Protein 7MRO (pdb70)

Secondary structure (DSSP, 8-state):
-------EEEEEEEE-SS-EEEEEE----TTS-EEEEEEEEE-TTSSS-EE--EESSSEETT-SEEEE-SPPTT-EEEEEEEEEESS-B-PPPPPPPPEEPPP----SPPEEEEE---STTEEEEEEEPPPGGGS-SSS-EEEEEEEETT----EEEEE--TT--EEEEE-TT--TT-EEEEEEEEEETTEE------EEEEPP-----S--EEEEEEE-SSS-EEEEEEPPTT--SSS---EEEEEEEETTS-GGG-EEEE--SS--EEEE-SPPTT-EEEEEEEEEETTEE-PPPPPEEEE--

Radius of gyration: 32.42 Å; Cα contacts (8 Å, |Δi|>4): 862; chains: 1; bounding box: 60×67×78 Å

Organism: Danio rerio (NCBI:txid7955)

InterPro domains:
  IPR003598 Immunoglobulin subtype 2 [SM00408] (42-108)
  IPR003598 Immunoglobulin subtype 2 [SM00408] (136-204)
  IPR003598 Immunoglobulin subtype 2 [SM00408] (241-305)
  IPR003598 Immunoglobulin subtype 2 [SM00408] (331-395)
  IPR003598 Immunoglobulin subtype 2 [SM00408] (424-488)
  IPR003598 Immunoglobulin subtype 2 [SM00408] (514-587)
  IPR003599 Immunoglobulin domain subtype [SM00409] (36-120)
  IPR003599 Immunoglobulin domain subtype [SM00409] (130-218)
  IPR003599 Immunoglobulin domain subtype [SM00409] (235-316)
  IPR003599 Immunoglobulin domain subtype [SM00409] (325-406)
  IPR003599 Immunoglobulin domain subtype [SM00409] (418-499)
  IPR003599 Immunoglobulin domain subtype [SM00409] (508-598)
  IPR003961 Fibronectin type III [PF00041] (603-694)
  IPR003961 Fibronectin type III [PF00041] (808-899)
  IPR003961 Fibronectin type III [PS50853] (603-701)
  IPR003961 Fibronectin type III [PS50853] (706-803)
  IPR003961 Fibronectin type III [PS50853] (808-904)
  IPR003961 Fibronectin type III [PS50853] (906-1001)
  IPR003961 Fibronectin type III [SM00060] (601-687)
  IPR003961 Fibronectin type III [SM00060] (704-790)

CATH classification: 2.60.40.10 (+2 more: 2.60.40.10, 2.60.40.10)

Foldseek 3Di:
DAWWAEWEDWEFPDFAQFKTKIFTHGGGRPPFQWFFKFKWKDFPQDPDTHGFAWVVRTGGSPDRMIMTGRAHAFTWMKMWMWIGGPRGIYDIYDIYDIDGHHAAWQADFFADKAWEADAPQKTKIFTQQDDPRRQRAAQKWKWKWKDFPPDDDIDIDIGRDSRDTMDMGHDNPQAAFGKMWIWMWMGGPRGTYDIDDIDIYTYHHDADADAWADWDWDADAQFKIKIFTHDDPDADPRRHFQWKKKWKDWPPDDSVPTDIDIDGDDGGMDMGGGHGGQTKMWMWMFTGDSNGTYDIDDIDMDGYD

Solvent-accessible surface area: 16302 Å² total; per-residue (Å²): 81,52,58,5,11,58,1,72,69,16,100,30,98,99,27,42,52,50,29,0,29,0,28,10,156,69,15,85,64,47,170,12,103,27,78,24,4,72,5,40,4,84,21,89,94,49,180,29,57,83,93,38,59,14,88,53,160,110,4,20,23,108,76,70,67,5,32,0,46,138,9,44,14,94,2,60,13,17,0,50,0,22,0,19,10,93,77,24,76,9,122,38,5,179,65,4,185,119,23,90,1,113,39,34,63,2,169,54,47,5,52,116,32,57,26,30,23,33,64,122,19,26,0,10,0,39,9,90,47,7,64,85,52,58,22,11,4,41,44,7,0,0,11,0,0,4,50,54,109,81,44,117,54,84,74,121,14,68,16,107,50,51,129,22,50,116,55,61,34,125,59,156,112,14,124,52,40,25,50,6,40,0,42,0,2,1,42,8,112,112,24,110,12,63,71,9,114,71,55,64,10,94,2,2,4,66,74,14,72,115,44,4,54,165,18,164,23,113,33,88,42,35,40,33,0,36,0,32,13,116,46,15,67,216,55,74,93,154,164,63,36,52,0,6,12,0,59,36,15,40,100,139,83,154,93,121,69,24,53,82,66,113,20,131,32,146,169,30,52,10,63,2,129,71,20,122,28,83,16,29,14,66,1,6,0,30,0,16,7,76,25,23,40,6,61,59,5,102,78,34,91,26,68,7,155

Nearest PDB structures (foldseek):
  7mro-assembly1_A  TM=1.003E+00  e=1.248E-58  Danio rerio
  5e55-assembly1_A  TM=7.645E-01  e=4.458E-41  Mus musculus
  7mrk-assembly1_B  TM=9.699E-01  e=1.313E-31  Gallus gallus
  7mrm-assembly1_A  TM=7.199E-01  e=6.281E-30  Gallus gallus
  7mrm-assembly1_B  TM=7.199E-01  e=1.069E-29  Gallus gallus

B-factor: mean 24.08, std 12.08, range [6.89, 80.84]

Structure (mmCIF, N/CA/C/O backbone):
data_7MRO
#
_entry.id   7MRO
#
_cell.length_a   44.700
_cell.length_b   56.880
_cell.length_c   130.940
_cell.angle_alpha   90.000
_cell.angle_beta   90.000
_cell.angle_gamma   90.000
#
_symmetry.space_group_name_H-M   'P 21 21 21'
#
loop_
_entity.id
_entity.type
_entity.pdbx_description
1 polymer Contactin-4
2 water water
#
loop_
_atom_site.group_PDB
_atom_site.id
_atom_site.type_symbol
_atom_site.label_atom_id
_atom_site.label_alt_id
_atom_site.label_comp_id
_atom_site.label_asym_id
_atom_site.label_entity_id
_atom_site.label_seq_id
_atom_site.pdbx_PDB_ins_code
_atom_site.Cartn_x
_atom_site.Cartn_y
_atom_site.Cartn_z
_atom_site.occupancy
_atom_site.B_iso_or_equiv
_atom_site.auth_seq_id
_atom_site.auth_comp_id
_atom_site.auth_asym_id
_atom_site.auth_atom_id
_atom_site.pdbx_PDB_model_num
ATOM 1 N N . GLY A 1 4 ? 71.24729 26.17033 15.02096 1.000 43.20217 598 GLY A N 1
ATOM 2 C CA . GLY A 1 4 ? 69.80349 26.34810 15.03253 1.000 49.94261 598 GLY A CA 1
ATOM 3 C C . GLY A 1 4 ? 69.36703 27.56102 15.83543 1.000 45.92618 598 GLY A C 1
ATOM 4 O O . GLY A 1 4 ? 70.18916 28.21539 16.46723 1.000 46.40256 598 GLY A O 1
ATOM 5 N N . SER A 1 5 ? 68.06493 27.85520 15.82698 1.000 49.35812 599 SER A N 1
ATOM 6 C CA . SER A 1 5 ? 67.52575 29.00440 16.55212 1.000 49.03959 599 SER A CA 1
ATOM 7 C C . SER A 1 5 ? 66.20901 28.60387 17.21749 1.000 39.47275 599 SER A C 1
ATOM 8 O O . SER A 1 5 ? 65.70209 27.50719 16.94252 1.000 38.32293 599 SER A O 1
ATOM 11 N N . PRO A 1 6 ? 65.63839 29.42635 18.10035 1.000 33.52962 600 PRO A N 1
ATOM 12 C CA . PRO A 1 6 ? 64.41098 29.02164 18.78374 1.000 30.32961 600 PRO A CA 1
ATOM 13 C C . PRO A 1 6 ? 63.29724 28.73597 17.79057 1.000 29.66775 600 PRO A C 1
ATOM 14 O O . PRO A 1 6 ? 63.29883 29.25959 16.66172 1.000 29.20315 600 PRO A O 1
ATOM 18 N N . PRO A 1 7 ? 62.32910 27.90392 18.17240 1.000 27.56706 601 PRO A N 1
ATOM 19 C CA . PRO A 1 7 ? 61.27933 27.51116 17.22471 1.000 28.09557 601 PRO A CA 1
ATOM 20 C C . PRO A 1 7 ? 60.33575 28.66506 16.92495 1.000 31.00022 601 PRO A C 1
ATOM 21 O O . PRO A 1 7 ? 60.22504 29.63071 17.68139 1.000 27.62442 601 PRO A O 1
ATOM 25 N N . GLY A 1 8 ? 59.63938 28.54771 15.79315 1.000 27.51581 602 GLY A N 1
ATOM 26 C CA . GLY A 1 8 ? 58.56462 29.45848 15.48654 1.000 26.04603 602 GLY A CA 1
ATOM 27 C C . GLY A 1 8 ? 57.32446 29.14891 16.29964 1.000 27.19748 602 GLY A C 1
ATOM 28 O O . GLY A 1 8 ? 57.26958 28.18559 17.07672 1.000 25.76388 602 GLY A O 1
ATOM 29 N N . PRO A 1 9 ? 56.30105 29.98316 16.13503 1.000 25.44190 603 PRO A N 1
ATOM 30 C CA . PRO A 1 9 ? 55.01599 29.73894 16.81987 1.000 21.84270 603 PRO A CA 1
ATOM 31 C C . PRO A 1 9 ? 54.29578 28.53671 16.23068 1.000 21.94688 603 PRO A C 1
ATOM 32 O O . PRO A 1 9 ? 54.24103 28.37652 15.00330 1.000 22.26913 603 PRO A O 1
ATOM 36 N N . PRO A 1 10 ? 53.70960 27.67515 17.05682 1.000 24.14622 604 PRO A N 1
ATOM 37 C CA . PRO A 1 10 ? 52.72982 26.71910 16.52759 1.000 19.10482 604 PRO A CA 1
ATOM 38 C C . PRO A 1 10 ? 51.48247 27.46299 16.06877 1.000 21.25960 604 PRO A C 1
ATOM 39 O O . PRO A 1 10 ? 51.26091 28.62631 16.41307 1.000 21.25654 604 PRO A O 1
ATOM 43 N N . THR A 1 11 ? 50.66880 26.79396 15.25572 1.000 19.25253 605 THR A N 1
ATOM 44 C CA . THR A 1 11 ? 49.51507 27.45273 14.65317 1.000 24.46261 605 THR A CA 1
ATOM 45 C C . THR A 1 11 ? 48.25002 26.63694 14.87292 1.000 18.40510 605 THR A C 1
ATOM 46 O O . THR A 1 11 ? 48.29662 25.44817 15.19476 1.000 20.63818 605 THR A O 1
ATOM 50 N N . SER A 1 12 ? 47.11256 27.31479 14.69958 1.000 23.26874 606 SER A N 1
ATOM 51 C CA . SER A 1 12 ? 45.79467 26.68123 14.65503 1.000 20.83917 606 SER A CA 1
ATOM 52 C C . SER A 1 12 ? 45.48532 25.92966 15.94753 1.000 18.24784 606 SER A C 1
ATOM 53 O O . SER A 1 12 ? 45.11100 24.75038 15.93500 1.000 15.90583 606 SER A O 1
ATOM 56 N N . ILE A 1 13 ? 45.63110 26.62933 17.07330 1.000 15.12282 607 ILE A N 1
ATOM 57 C CA . ILE A 1 13 ? 45.22266 26.06699 18.35650 1.000 15.94660 607 ILE A CA 1
ATOM 58 C C . ILE A 1 13 ? 43.71065 25.91025 18.32912 1.000 18.43963 607 ILE A C 1
ATOM 59 O O . ILE A 1 13 ? 42.98171 26.86572 18.03633 1.000 22.08711 607 ILE A O 1
ATOM 64 N N . HIS A 1 14 ? 43.23718 24.70530 18.61904 1.000 13.85002 608 HIS A N 1
ATOM 65 C CA . HIS A 1 14 ? 41.83088 24.35801 18.48746 1.000 15.27236 608 HIS A CA 1
ATOM 66 C C . HIS A 1 14 ? 41.38140 23.57725 19.71093 1.000 14.73291 608 HIS A C 1
ATOM 67 O O . HIS A 1 14 ? 42.08636 22.67566 20.17220 1.000 12.46291 608 HIS A O 1
ATOM 74 N N . VAL A 1 15 ? 40.21333 23.93310 20.24219 1.000 12.50933 609 VAL A N 1
ATOM 75 C CA . VAL A 1 15 ? 39.63759 23.22867 21.38533 1.000 14.04575 609 VAL A CA 1
ATOM 76 C C . VAL A 1 15 ? 38.89021 22.01059 20.84681 1.000 18.49130 609 VAL A C 1
ATOM 77 O O . VAL A 1 15 ? 37.83755 22.14433 20.21538 1.000 14.13909 609 VAL A O 1
ATOM 81 N N . GLU A 1 16 ? 39.44092 20.81791 21.08964 1.000 11.73397 610 GLU A N 1
ATOM 82 C CA . GLU A 1 16 ? 38.82891 19.58204 20.60764 1.000 14.48022 610 GLU A CA 1
ATOM 83 C C . GLU A 1 16 ? 37.65216 19.16596 21.47665 1.000 19.81244 610 GLU A C 1
ATOM 84 O O . GLU A 1 16 ? 36.64230 18.66576 20.97006 1.000 15.23128 610 GLU A O 1
ATOM 90 N N . GLU A 1 17 ? 37.78004 19.33964 22.78400 1.000 15.53568 611 GLU A N 1
ATOM 91 C CA . GLU A 1 17 ? 36.76700 18.91881 23.73709 1.000 16.13867 611 GLU A CA 1
ATOM 92 C C . GLU A 1 17 ? 36.93104 19.80706 24.94519 1.000 15.67653 611 GLU A C 1
ATOM 93 O O . GLU A 1 17 ? 38.05481 20.16949 25.29903 1.000 11.82827 611 GLU A O 1
ATOM 99 N N . ILE A 1 18 ? 35.82001 20.16875 25.57045 1.000 13.70249 612 ILE A N 1
ATOM 100 C CA . ILE A 1 18 ? 35.89397 20.93469 26.80378 1.000 14.62356 612 ILE A CA 1
ATOM 101 C C . ILE A 1 18 ? 34.84448 20.38790 27.76661 1.000 17.60294 612 ILE A C 1
ATOM 102 O O . ILE A 1 18 ? 33.70456 20.10990 27.37152 1.000 17.06520 612 ILE A O 1
ATOM 107 N N . THR A 1 19 ? 35.25294 20.16392 29.01420 1.000 14.21704 613 THR A N 1
ATOM 108 C CA . THR A 1 19 ? 34.39532 19.63674 30.06179 1.000 15.00858 613 THR A CA 1
ATOM 109 C C . THR A 1 19 ? 34.19927 20.71447 31.13313 1.000 16.67119 613 THR A C 1
ATOM 110 O O . THR A 1 19 ? 34.33708 21.91392 30.83923 1.000 15.57810 613 THR A O 1
ATOM 114 N N . ASP A 1 20 ? 33.90214 20.29784 32.36636 1.000 12.66054 614 ASP A N 1
ATOM 115 C CA . ASP A 1 20 ? 33.80197 21.27342 33.44534 1.000 16.08753 614 ASP A CA 1
ATOM 116 C C . ASP A 1 20 ? 35.16762 21.72288 33.94468 1.000 15.06216 614 ASP A C 1
ATOM 117 O O . ASP A 1 20 ? 35.30206 22.87222 34.37861 1.000 15.79403 614 ASP A O 1
ATOM 122 N N . THR A 1 21 ? 36.19296 20.85090 33.88733 1.000 11.11494 615 THR A N 1
ATOM 123 C CA . THR A 1 21 ? 37.51453 21.18919 34.40957 1.000 9.35422 615 THR A CA 1
ATOM 124 C C . THR A 1 21 ? 38.66594 20.90233 33.45629 1.000 10.19439 615 THR A C 1
ATOM 125 O O . THR A 1 21 ? 39.81609 21.09085 33.84971 1.000 9.55377 615 THR A O 1
ATOM 129 N N . THR A 1 22 ? 38.40978 20.44131 32.23417 1.000 12.70365 616 THR A N 1
ATOM 130 C CA . THR A 1 22 ? 39.49586 20.14950 31.30809 1.000 11.27747 616 THR A CA 1
ATOM 131 C C . THR A 1 22 ? 39.18077 20.73091 29.94054 1.000 9.23828 616 THR A C 1
ATOM 132 O O . THR A 1 22 ? 38.02245 21.01488 29.61460 1.000 12.44846 616 THR A O 1
ATOM 136 N N . ALA A 1 23 ? 40.23111 20.87409 29.13724 1.000 8.73318 617 ALA A N 1
ATOM 137 C CA . ALA A 1 23 ? 40.09231 21.26268 27.73767 1.000 9.31745 617 ALA A CA 1
ATOM 138 C C . ALA A 1 23 ? 41.18209 20.55322 26.95424 1.000 11.25639 617 ALA A C 1
ATOM 139 O O . ALA A 1 23 ? 42.37640 20.72312 27.23801 1.000 10.85998 617 ALA A O 1
ATOM 141 N N . THR A 1 24 ? 40.78170 19.76078 25.97081 1.000 11.46368 618 THR A N 1
ATOM 142 C CA . THR A 1 24 ? 41.74192 19.06482 25.12515 1.000 10.13697 618 THR A CA 1
ATOM 143 C C . THR A 1 24 ? 42.00933 19.91842 23.89423 1.000 9.51841 618 THR A C 1
ATOM 144 O O . THR A 1 24 ? 41.06979 20.32773 23.19718 1.000 10.94799 618 THR A O 1
ATOM 148 N N . LEU A 1 25 ? 43.28305 20.22429 23.65110 1.000 9.93219 619 LEU A N 1
ATOM 149 C CA . LEU A 1 25 ? 43.68129 21.10997 22.57086 1.000 10.01683 619 LEU A CA 1
ATOM 150 C C . LEU A 1 25 ? 44.42969 20.32611 21.50197 1.000 10.45053 619 LEU A C 1
ATOM 151 O O . LEU A 1 25 ? 45.04354 19.29027 21.78532 1.000 10.09803 619 LEU A O 1
ATOM 156 N N . SER A 1 26 ? 44.39630 20.84340 20.27587 1.000 10.93621 620 SER A N 1
ATOM 157 C CA . SER A 1 26 ? 45.30420 20.38806 19.23150 1.000 13.22122 620 SER A CA 1
ATOM 158 C C . SER A 1 26 ? 45.97722 21.59919 18.59770 1.000 12.40649 620 SER A C 1
ATOM 159 O O . SER A 1 26 ? 45.48744 22.73332 18.68828 1.000 13.89627 620 SER A O 1
ATOM 162 N N . TRP A 1 27 ? 47.11513 21.35071 17.95187 1.000 12.81797 621 TRP A N 1
ATOM 163 C CA . TRP A 1 27 ? 47.82408 22.41967 17.26241 1.000 13.75741 621 TRP A CA 1
ATOM 164 C C . TRP A 1 27 ? 48.64788 21.84099 16.12046 1.000 13.91919 621 TRP A C 1
ATOM 165 O O . TRP A 1 27 ? 48.88215 20.63255 16.03706 1.000 13.62590 621 TRP A O 1
ATOM 176 N N . ARG A 1 28 ? 49.05822 22.72856 15.22213 1.000 15.66016 622 ARG A N 1
ATOM 177 C CA . ARG A 1 28 ? 49.94357 22.42303 14.11412 1.000 19.21941 622 ARG A CA 1
ATOM 178 C C . ARG A 1 28 ? 51.34257 22.90613 14.44130 1.000 20.76093 622 ARG A C 1
ATOM 179 O O . ARG A 1 28 ? 51.49504 24.02986 14.94151 1.000 21.77045 622 ARG A O 1
ATOM 187 N N . PRO A 1 29 ? 52.37970 22.11249 14.19414 1.000 22.12693 623 PRO A N 1
ATOM 188 C CA . PRO A 1 29 ? 53.73296 22.56374 14.53169 1.000 23.53841 623 PRO A CA 1
ATOM 189 C C . PRO A 1 29 ? 54.18342 23.68669 13.61510 1.000 25.63000 623 PRO A C 1
ATOM 190 O O . PRO A 1 29 ? 53.86064 23.71555 12.42335 1.000 23.75504 623 PRO A O 1
ATOM 194 N N . GLY A 1 30 ? 54.93056 24.62156 14.18924 1.000 20.97725 624 GLY A N 1
ATOM 195 C CA . GLY A 1 30 ? 55.61126 25.62687 13.41125 1.000 25.39244 624 GLY A CA 1
ATOM 196 C C . GLY A 1 30 ? 57.02041 25.16983 13.10956 1.000 30.20729 624 GLY A C 1
ATOM 197 O O . GLY A 1 30 ? 57.41795 24.05288 13.46203 1.000 25.08462 624 GLY A O 1
ATOM 198 N N . PRO A 1 31 ? 57.79881 26.01626 12.43653 1.000 26.59215 625 PRO A N 1
ATOM 199 C CA . PRO A 1 31 ? 59.18587 25.65128 12.12574 1.000 33.33528 625 PRO A CA 1
ATOM 200 C C . PRO A 1 31 ? 59.97826 25.35538 13.39193 1.000 31.74714 625 PRO A C 1
ATOM 201 O O . PRO A 1 31 ? 59.85282 26.04716 14.40301 1.000 29.69176 625 PRO A O 1
ATOM 205 N N . ASP A 1 32 ? 60.80959 24.31863 13.33039 1.000 34.09557 626 ASP A N 1
ATOM 206 C CA . ASP A 1 32 ? 61.73476 24.05840 14.42315 1.000 35.80429 626 ASP A CA 1
ATOM 207 C C . ASP A 1 32 ? 63.05415 24.80332 14.26157 1.000 33.34531 626 ASP A C 1
ATOM 208 O O . ASP A 1 32 ? 63.83878 24.85498 15.21422 1.000 29.56689 626 ASP A O 1
ATOM 213 N N . ASN A 1 33 ? 63.31173 25.37308 13.08532 1.000 31.80180 627 ASN A N 1
ATOM 214 C CA . ASN A 1 33 ? 64.52814 26.14809 12.82905 1.000 38.66693 627 ASN A CA 1
ATOM 215 C C . ASN A 1 33 ? 65.78292 25.34821 13.18040 1.000 51.35791 627 ASN A C 1
ATOM 216 O O . ASN A 1 33 ? 66.67196 25.81558 13.89907 1.000 41.11684 627 ASN A O 1
ATOM 221 N N . HIS A 1 34 ? 65.82454 24.10682 12.68843 1.000 36.09238 628 HIS A N 1
ATOM 222 C CA . HIS A 1 34 ? 67.01614 23.26217 12.67372 1.000 45.78655 628 HIS A CA 1
ATOM 223 C C . HIS A 1 34 ? 67.46032 22.81607 14.06068 1.000 39.11048 628 HIS A C 1
ATOM 224 O O . HIS A 1 34 ? 68.62275 22.43596 14.25052 1.000 38.90977 628 HIS A O 1
ATOM 231 N N . SER A 1 35 ? 66.56009 22.84136 15.03081 1.000 36.25190 629 SER A N 1
ATOM 232 C CA . SER A 1 35 ? 66.77682 22.18043 16.30898 1.000 30.54703 629 SER A CA 1
ATOM 233 C C . SER A 1 35 ? 65.45538 21.54821 16.72291 1.000 28.02148 629 SER A C 1
ATOM 234 O O . SER A 1 35 ? 64.46265 22.26204 16.92100 1.000 31.85178 629 SER A O 1
ATOM 237 N N . PRO A 1 36 ? 65.40365 20.22155 16.84745 1.000 32.80404 630 PRO A N 1
ATOM 238 C CA . PRO A 1 36 ? 64.11269 19.53972 17.02305 1.000 27.58499 630 PRO A CA 1
ATOM 239 C C . PRO A 1 36 ? 63.36396 20.02256 18.25538 1.000 26.45765 630 PRO A C 1
ATOM 240 O O . PRO A 1 36 ? 63.94330 20.23136 19.32239 1.000 32.49145 630 PRO A O 1
ATOM 244 N N . ILE A 1 37 ? 62.05075 20.17602 18.09594 1.000 31.48226 631 ILE A N 1
ATOM 245 C CA . ILE A 1 37 ? 61.19794 20.63209 19.18500 1.000 29.11778 631 ILE A CA 1
ATOM 246 C C . ILE A 1 37 ? 61.19849 19.60657 20.30944 1.000 31.85008 631 ILE A C 1
ATOM 247 O O . ILE A 1 37 ? 60.94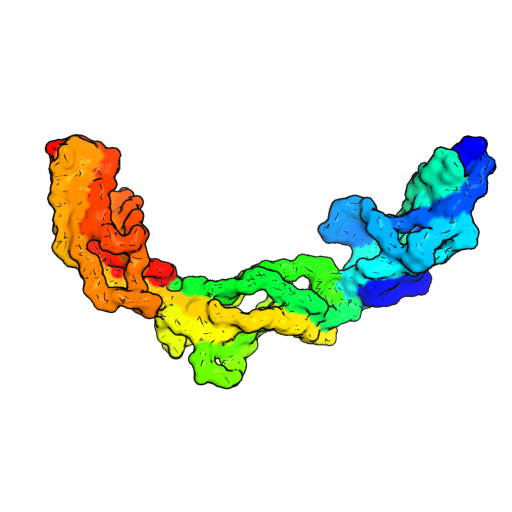555 18.41401 20.08933 1.000 30.42039 631 ILE A O 1
ATOM 252 N N . THR A 1 38 ? 61.47836 20.07155 21.52710 1.000 25.13022 632 THR A N 1
ATOM 253 C CA . THR A 1 38 ? 61.57561 19.20244 22.68590 1.000 25.43152 632 THR A CA 1
ATOM 254 C C . THR A 1 38 ? 60.41186 19.34063 23.65720 1.000 22.53067 632 THR A C 1
ATOM 255 O O . THR A 1 38 ? 60.17887 18.41720 24.44167 1.000 25.36951 632 THR A O 1
ATOM 259 N N . ALA A 1 39 ? 59.66271 20.44204 23.61947 1.000 21.46977 633 ALA A N 1
ATOM 260 C CA . ALA A 1 39 ? 58.51860 20.54993 24.51704 1.000 21.66454 633 ALA A CA 1
ATOM 261 C C . ALA A 1 39 ? 57.52289 21.56377 23.97578 1.000 22.45798 633 ALA A C 1
ATOM 262 O O . ALA A 1 39 ? 57.89101 22.49518 23.25237 1.000 20.42608 633 ALA A O 1
ATOM 264 N N . TYR A 1 40 ? 56.25609 21.36453 24.33581 1.000 14.77068 634 TYR A N 1
ATOM 265 C CA . TYR A 1 40 ? 55.21176 22.35901 24.14594 1.000 19.07772 634 TYR A CA 1
ATOM 266 C C . TYR A 1 40 ? 54.67122 22.75893 25.50885 1.000 19.08612 634 TYR A C 1
ATOM 267 O O . TYR A 1 40 ? 54.45665 21.90243 26.37533 1.000 17.79972 634 TYR A O 1
ATOM 276 N N . THR A 1 41 ? 54.45609 24.05591 25.70985 1.000 15.23703 635 THR A N 1
ATOM 277 C CA . THR A 1 41 ? 53.80463 24.50841 26.93075 1.000 14.72704 635 THR A CA 1
ATOM 278 C C . THR A 1 41 ? 52.58508 25.34737 26.58567 1.000 17.10594 635 THR A C 1
ATOM 279 O O . THR A 1 41 ? 52.57270 26.07662 25.58960 1.000 17.18368 635 THR A O 1
ATOM 283 N N . ILE A 1 42 ? 51.56077 25.22960 27.41420 1.000 14.52395 636 ILE A N 1
ATOM 284 C CA . ILE A 1 42 ? 50.27450 25.87455 27.18568 1.000 12.01768 636 ILE A CA 1
ATOM 285 C C . ILE A 1 42 ? 50.05840 26.92111 28.26483 1.000 14.64142 636 ILE A C 1
ATOM 286 O O . ILE A 1 42 ? 50.45663 26.73151 29.42287 1.000 13.87410 636 ILE A O 1
ATOM 291 N N . GLN A 1 43 ? 49.45920 28.04295 27.86783 1.000 12.97846 637 GLN A N 1
ATOM 292 C CA . GLN A 1 43 ? 49.04920 29.10218 28.76899 1.000 15.06620 637 GLN A CA 1
ATOM 293 C C . GLN A 1 43 ? 47.59151 29.42627 28.48773 1.000 14.89788 637 GLN A C 1
ATOM 294 O O . GLN A 1 43 ? 47.07578 29.17360 27.39071 1.000 12.24488 637 GLN A O 1
ATOM 300 N N . ALA A 1 44 ? 46.94133 30.01344 29.48530 1.000 11.35159 638 ALA A N 1
ATOM 301 C CA . ALA A 1 44 ? 45.53612 30.36260 29.39617 1.000 11.75800 638 ALA A CA 1
ATOM 302 C C . ALA A 1 44 ? 45.32040 31.78879 29.87431 1.000 14.72590 638 ALA A C 1
ATOM 303 O O . ALA A 1 44 ? 46.10529 32.32577 30.65726 1.000 13.77881 638 ALA A O 1
ATOM 305 N N . ARG A 1 45 ? 44.24886 32.39874 29.37522 1.000 13.89511 639 ARG A N 1
ATOM 306 C CA . ARG A 1 45 ? 43.82215 33.72880 29.78162 1.000 13.90830 639 ARG A CA 1
ATOM 307 C C . ARG A 1 45 ? 42.32112 33.68571 30.03910 1.000 18.16371 639 ARG A C 1
ATOM 308 O O . ARG A 1 45 ? 41.58685 32.99758 29.32338 1.000 17.94514 639 ARG A O 1
ATOM 316 N N . THR A 1 46 ? 41.87827 34.36952 31.08934 1.000 17.54031 640 THR A N 1
ATOM 317 C CA . THR A 1 46 ? 40.48498 34.44378 31.50335 1.000 15.56910 640 THR A CA 1
ATOM 318 C C . THR A 1 46 ? 40.15484 35.89431 31.80751 1.000 14.20596 640 THR A C 1
ATOM 319 O O . THR A 1 46 ? 41.05707 36.71032 32.02001 1.000 17.41237 640 THR A O 1
ATOM 323 N N . PRO A 1 47 ? 38.86725 36.24749 31.86380 1.000 16.36458 641 PRO A N 1
ATOM 324 C CA . PRO A 1 47 ? 38.50730 37.64154 32.17589 1.000 21.56789 641 PRO A CA 1
ATOM 325 C C . PRO A 1 47 ? 38.76300 38.03900 33.61420 1.000 20.71212 641 PRO A C 1
ATOM 326 O O . PRO A 1 47 ? 38.58128 39.21665 33.94613 1.000 20.43602 641 PRO A O 1
ATOM 330 N N . PHE A 1 48 ? 39.14881 37.11161 34.48561 1.000 17.86657 642 PHE A N 1
ATOM 331 C CA . PHE A 1 48 ? 39.22788 37.41198 35.90858 1.000 22.59800 642 PHE A CA 1
ATOM 332 C C . PHE A 1 48 ? 40.65638 37.60119 36.40691 1.000 23.87789 642 PHE A C 1
ATOM 333 O O . PHE A 1 48 ? 40.84287 38.00842 37.55815 1.000 25.32822 642 PHE A O 1
ATOM 341 N N . SER A 1 49 ? 41.66129 37.32229 35.57914 1.000 19.26061 643 SER A N 1
ATOM 342 C CA . SER A 1 49 ? 43.05601 37.48555 35.96340 1.000 23.15097 643 SER A CA 1
ATOM 343 C C . SER A 1 49 ? 43.81019 38.23108 34.87425 1.000 19.94970 643 SER A C 1
ATOM 344 O O . SER A 1 49 ? 43.44929 38.18153 33.69769 1.000 19.87834 643 SER A O 1
ATOM 347 N N . LEU A 1 50 ? 44.87632 38.91300 35.27479 1.000 20.45386 644 LEU A N 1
ATOM 348 C CA . LEU A 1 50 ? 45.68257 39.66293 34.32533 1.000 21.57215 644 LEU A CA 1
ATOM 349 C C . LEU A 1 50 ? 46.66015 38.73708 33.61604 1.000 30.91409 644 LEU A C 1
ATOM 350 O O . LEU A 1 50 ? 47.42686 38.01659 34.26459 1.000 23.28394 644 LEU A O 1
ATOM 355 N N . GLY A 1 51 ? 46.61475 38.74491 32.28472 1.000 21.55785 645 GLY A N 1
ATOM 356 C CA . GLY A 1 51 ? 47.67745 38.17104 31.48926 1.000 25.88091 645 GLY A CA 1
ATOM 357 C C . GLY A 1 51 ? 47.58867 36.66690 31.30477 1.000 24.11766 645 GLY A C 1
ATOM 358 O O . GLY A 1 51 ? 46.67369 35.98093 31.76996 1.000 19.62879 645 GLY A O 1
ATOM 359 N N . TRP A 1 52 ? 48.57863 36.14747 30.58245 1.000 17.37219 646 TRP A N 1
ATOM 360 C CA . TRP A 1 52 ? 48.62676 34.72676 30.27200 1.000 14.95846 646 TRP A CA 1
ATOM 361 C C . TRP A 1 52 ? 49.29151 33.96763 31.40972 1.000 21.26514 646 TRP A C 1
ATOM 362 O O . TRP A 1 52 ? 50.32264 34.39770 31.93588 1.000 20.84477 646 TRP A O 1
ATOM 373 N N . GLN A 1 53 ? 48.71042 32.82770 31.78018 1.000 18.18145 647 GLN A N 1
ATOM 374 C CA . GLN A 1 53 ? 49.18750 32.08532 32.93718 1.000 20.54323 647 GLN A CA 1
ATOM 375 C C . GLN A 1 53 ? 49.43757 30.62677 32.57725 1.000 13.89427 647 GLN A C 1
ATOM 376 O O . GLN A 1 53 ? 48.73226 30.04325 31.75275 1.000 15.67116 647 GLN A O 1
ATOM 382 N N . ALA A 1 54 ? 50.45608 30.04449 33.20541 1.000 12.18170 648 ALA A N 1
ATOM 383 C CA . ALA A 1 54 ? 50.74058 28.62671 32.99118 1.000 14.56433 648 ALA A CA 1
ATOM 384 C C . ALA A 1 54 ? 49.57577 27.75686 33.45862 1.000 17.41410 648 ALA A C 1
ATOM 385 O O . ALA A 1 54 ? 48.85197 28.09455 34.39862 1.000 13.63707 648 ALA A O 1
ATOM 387 N N . VAL A 1 55 ? 49.39867 26.61145 32.79319 1.000 14.58121 649 VAL A N 1
ATOM 388 C CA . VAL A 1 55 ? 48.38960 25.63361 33.18339 1.000 11.03777 649 VAL A CA 1
ATOM 389 C C . VAL A 1 55 ? 49.02765 24.25542 33.24407 1.000 15.85587 649 VAL A C 1
ATOM 390 O O . VAL A 1 55 ? 50.04376 23.99216 32.60510 1.000 14.85190 649 VAL A O 1
ATOM 394 N N . SER A 1 56 ? 48.38812 23.36843 34.00439 1.000 12.01996 650 SER A N 1
ATOM 395 C CA . SER A 1 56 ? 48.80812 21.98723 34.15035 1.000 11.73085 650 SER A CA 1
ATOM 396 C C . SER A 1 56 ? 48.17474 21.14143 33.05219 1.000 14.34388 650 SER A C 1
ATOM 397 O O . SER A 1 56 ? 47.06873 21.42541 32.58648 1.000 11.10913 650 SER A O 1
ATOM 400 N N . THR A 1 57 ? 48.87643 20.08496 32.65433 1.000 12.63477 651 THR A N 1
ATOM 401 C CA . THR A 1 57 ? 48.43601 19.28295 31.52480 1.000 12.21851 651 THR A CA 1
ATOM 402 C C . THR A 1 57 ? 48.54689 17.79856 31.83760 1.000 12.23854 651 THR A C 1
ATOM 403 O O . THR A 1 57 ? 49.30824 17.37555 32.71080 1.000 12.24437 651 THR A O 1
ATOM 407 N N . VAL A 1 58 ? 47.76834 17.01346 31.10240 1.000 10.63456 652 VAL A N 1
ATOM 408 C CA . VAL A 1 58 ? 48.01463 15.59081 30.91423 1.000 12.86785 652 VAL A CA 1
ATOM 409 C C . VAL A 1 58 ? 48.35636 15.39068 29.44396 1.000 15.19766 652 VAL A C 1
ATOM 410 O O . VAL A 1 58 ? 47.58525 15.79821 28.57236 1.000 10.59642 652 VAL A O 1
ATOM 414 N N . PRO A 1 59 ? 49.51146 14.80153 29.10803 1.000 11.61105 653 PRO A N 1
ATOM 415 C CA . PRO A 1 59 ? 50.58355 14.36889 30.01229 1.000 14.33078 653 PRO A CA 1
ATOM 416 C C . PRO A 1 59 ? 51.24673 15.55514 30.71296 1.000 13.57379 653 PRO A C 1
ATOM 417 O O . PRO A 1 59 ? 51.13309 16.67478 30.21431 1.000 12.14835 653 PRO A O 1
ATOM 421 N N . GLU A 1 60 ? 51.90801 15.30326 31.85006 1.000 18.46910 654 GLU A N 1
ATOM 422 C CA . GLU A 1 60 ? 52.42118 16.38862 32.68620 1.000 16.21976 654 GLU A CA 1
ATOM 423 C C . GLU A 1 60 ? 53.42761 17.24771 31.92941 1.000 14.21262 654 GLU A C 1
ATOM 424 O O . GLU A 1 60 ? 53.48621 18.47388 32.11241 1.000 15.60609 654 GLU A O 1
ATOM 430 N N . VAL A 1 61 ? 54.23677 16.61585 31.09511 1.000 15.08042 655 VAL A N 1
ATOM 431 C CA . VAL A 1 61 ? 55.15318 17.29412 30.19203 1.000 21.31934 655 VAL A CA 1
ATOM 432 C C . VAL A 1 61 ? 54.72010 16.91729 28.78558 1.000 13.97309 655 VAL A C 1
ATOM 433 O O . VAL A 1 61 ? 54.55602 15.72855 28.48210 1.000 14.64386 655 VAL A O 1
ATOM 437 N N . VAL A 1 62 ? 54.47790 17.92393 27.95081 1.000 14.63320 656 VAL A N 1
ATOM 438 C CA . VAL A 1 62 ? 54.03190 17.71368 26.57548 1.000 15.82334 656 VAL A CA 1
ATOM 439 C C . VAL A 1 62 ? 55.27469 17.67245 25.69276 1.000 17.90013 656 VAL A C 1
ATOM 440 O O . VAL A 1 62 ? 55.93369 18.69686 25.49152 1.000 16.56669 656 VAL A O 1
ATOM 444 N N . GLY A 1 63 ? 55.59348 16.48922 25.17018 1.000 14.57873 657 GLY A N 1
ATOM 445 C CA . GLY A 1 63 ? 56.80532 16.30927 24.40047 1.000 20.83164 657 GLY A CA 1
ATOM 446 C C . GLY A 1 63 ? 56.69123 16.89276 23.00912 1.000 25.70095 657 GLY A C 1
ATOM 447 O O . GLY A 1 63 ? 55.61299 17.23358 22.51212 1.000 15.59941 657 GLY A O 1
ATOM 448 N N . GLY A 1 64 ? 57.85142 16.99163 22.35830 1.000 17.97379 658 GLY A N 1
ATOM 449 C CA . GLY A 1 64 ? 57.91577 17.62157 21.05080 1.000 24.79559 658 GLY A CA 1
ATOM 450 C C . GLY A 1 64 ? 57.20918 16.85647 19.95085 1.000 21.58014 658 GLY A C 1
ATOM 451 O O . GLY A 1 64 ? 56.96411 17.41796 18.87903 1.000 35.55042 658 GLY A O 1
ATOM 452 N N . SER A 1 65 ? 56.89275 15.58785 20.17990 1.000 20.26861 659 SER A N 1
ATOM 453 C CA . SER A 1 65 ? 56.14080 14.79159 19.22071 1.000 27.26680 659 SER A CA 1
ATOM 454 C C . SER A 1 65 ? 54.64485 14.76407 19.50914 1.000 28.01904 659 SER A C 1
ATOM 455 O O . SER A 1 65 ? 53.91163 14.05192 18.81824 1.000 29.30406 659 SER A O 1
ATOM 458 N N . HIS A 1 66 ? 54.17853 15.49902 20.51727 1.000 19.67759 660 HIS A N 1
ATOM 459 C CA . HIS A 1 66 ? 52.75949 15.57950 20.84301 1.000 16.80565 660 HIS A CA 1
ATOM 460 C C . HIS A 1 66 ? 52.17839 16.84067 20.22324 1.000 20.09905 660 HIS A C 1
ATOM 461 O O . HIS A 1 66 ? 52.72159 17.93340 20.41410 1.000 18.78988 660 HIS A O 1
ATOM 468 N N . LEU A 1 67 ? 51.07933 16.69029 19.48355 1.000 13.31499 661 LEU A N 1
ATOM 469 C CA . LEU A 1 67 ? 50.38309 17.83024 18.90317 1.000 13.94011 661 LEU A CA 1
ATOM 470 C C . LEU A 1 67 ? 49.01013 18.00821 19.53618 1.000 12.82952 661 LEU A C 1
ATOM 471 O O . LEU A 1 67 ? 48.13795 18.67805 18.97219 1.000 16.30574 661 LEU A O 1
ATOM 476 N N . THR A 1 68 ? 48.81254 17.41204 20.70647 1.000 10.99259 662 THR A N 1
ATOM 477 C CA . THR A 1 68 ? 47.55986 17.48073 21.43942 1.000 10.44938 662 THR A CA 1
ATOM 478 C C . THR A 1 68 ? 47.88502 17.20280 22.89970 1.000 10.10006 662 THR A C 1
ATOM 479 O O . THR A 1 68 ? 48.86669 16.51890 23.20413 1.000 11.85728 662 THR A O 1
ATOM 483 N N . ALA A 1 69 ? 47.07253 17.75281 23.79190 1.000 9.67949 663 ALA A N 1
ATOM 484 C CA . ALA A 1 69 ? 47.21882 17.53127 25.22601 1.000 9.40515 663 ALA A CA 1
ATOM 485 C C . ALA A 1 69 ? 45.92875 18.01499 25.86994 1.000 9.31559 663 ALA A C 1
ATOM 486 O O . ALA A 1 69 ? 45.13353 18.72223 25.24304 1.000 9.39183 663 ALA A O 1
ATOM 488 N N . THR A 1 70 ? 45.72692 17.63823 27.12787 1.000 8.81155 664 THR A N 1
ATOM 489 C CA . THR A 1 70 ? 44.54357 18.06688 27.86444 1.000 8.54115 664 THR A CA 1
ATOM 490 C C . THR A 1 70 ? 44.97063 18.99696 28.99127 1.000 10.28924 664 THR A C 1
ATOM 491 O O . THR A 1 70 ? 45.80339 18.62783 29.83092 1.000 10.35498 664 THR A O 1
ATOM 495 N N . VAL A 1 71 ? 44.41206 20.20354 29.00177 1.000 8.26605 665 VAL A N 1
ATOM 496 C CA . VAL A 1 71 ? 44.62369 21.12330 30.11047 1.000 10.23183 665 VAL A CA 1
ATOM 497 C C . VAL A 1 71 ? 43.69867 20.68747 31.23698 1.000 8.52730 665 VAL A C 1
ATOM 498 O O . VAL A 1 71 ? 42.52804 20.38856 30.98765 1.000 10.09889 665 VAL A O 1
ATOM 502 N N . ILE A 1 72 ? 44.20543 20.63923 32.47554 1.000 11.16553 666 ILE A N 1
ATOM 503 C CA . ILE A 1 72 ? 43.40880 20.16666 33.60951 1.000 8.58938 666 ILE A CA 1
ATOM 504 C C . ILE A 1 72 ? 43.28910 21.26681 34.66387 1.000 11.49169 666 ILE A C 1
ATOM 505 O O . ILE A 1 72 ? 43.88218 22.33409 34.55166 1.000 10.84294 666 ILE A O 1
ATOM 510 N N . GLU A 1 73 ? 42.45457 20.99535 35.67340 1.000 12.29399 667 GLU A N 1
ATOM 511 C CA . GLU A 1 73 ? 42.24084 21.88724 36.81666 1.000 13.46364 667 GLU A CA 1
ATOM 512 C C . GLU A 1 73 ? 41.72461 23.26264 36.40123 1.000 14.43165 667 GLU A C 1
ATOM 513 O O . GLU A 1 73 ? 42.03959 24.27641 37.03298 1.000 16.16215 667 GLU A O 1
ATOM 519 N N . LEU A 1 74 ? 40.92565 23.31496 35.34147 1.000 12.16284 668 LEU A N 1
ATOM 520 C CA . LEU A 1 74 ? 40.20651 24.53230 35.00965 1.000 12.86487 668 LEU A CA 1
ATOM 521 C C . LEU A 1 74 ? 38.97865 24.68126 35.90887 1.000 12.56318 668 LEU A C 1
ATOM 522 O O . LEU A 1 74 ? 38.52045 23.72616 36.54130 1.000 13.09990 668 LEU A O 1
ATOM 527 N N . ASN A 1 75 ? 38.44663 25.90038 35.95651 1.000 12.21454 669 ASN A N 1
ATOM 528 C CA . ASN A 1 75 ? 37.25394 26.18486 36.74427 1.000 14.18591 669 ASN A CA 1
ATOM 529 C C . ASN A 1 75 ? 36.00054 26.09155 35.89090 1.000 11.41284 669 ASN A C 1
ATOM 530 O O . ASN A 1 75 ? 35.97460 26.61097 34.77264 1.000 11.24353 669 ASN A O 1
ATOM 535 N N . PRO A 1 76 ? 34.94098 25.46117 36.40368 1.000 16.04736 670 PRO A N 1
ATOM 536 C CA . PRO A 1 76 ? 33.69224 25.37311 35.63640 1.000 13.95661 670 PRO A CA 1
ATOM 537 C C . PRO A 1 76 ? 33.09487 26.74004 35.33023 1.000 15.51314 670 PRO A C 1
ATOM 538 O O . PRO A 1 76 ? 33.23430 27.69681 36.09871 1.000 15.03464 670 PRO A O 1
ATOM 542 N N . TRP A 1 77 ? 32.43726 26.81573 34.17280 1.000 14.17125 671 TRP A N 1
ATOM 543 C CA . TRP A 1 77 ? 31.72588 28.01196 33.71271 1.000 15.33004 671 TRP A CA 1
ATOM 544 C C . TRP A 1 77 ? 32.63918 29.23946 33.66360 1.000 24.22649 671 TRP A C 1
ATOM 545 O O . TRP A 1 77 ? 32.27035 30.33311 34.10483 1.000 26.86114 671 TRP A O 1
ATOM 556 N N . VAL A 1 78 ? 33.85037 29.06033 33.14138 1.000 14.60825 672 VAL A N 1
ATOM 557 C CA . VAL A 1 78 ? 34.78237 30.16221 32.92189 1.000 13.78078 672 VAL A CA 1
ATOM 558 C C . VAL A 1 78 ? 35.16939 30.18165 31.44828 1.000 17.48685 672 VAL A C 1
ATOM 559 O O . VAL A 1 78 ? 35.39573 29.12365 30.84735 1.000 15.36061 672 VAL A O 1
ATOM 563 N N . GLU A 1 79 ? 35.24205 31.38966 30.86863 1.000 19.82626 673 GLU A N 1
ATOM 564 C CA . GLU A 1 79 ? 35.65405 31.58602 29.47932 1.000 16.19514 673 GLU A CA 1
ATOM 565 C C . GLU A 1 79 ? 37.17875 31.61210 29.37938 1.000 17.41924 673 GLU A C 1
ATOM 566 O O . GLU A 1 79 ? 37.82250 32.51554 29.92660 1.000 18.80731 673 GLU A O 1
ATOM 572 N N . TYR A 1 80 ? 37.75190 30.65173 28.65109 1.000 16.43800 674 TYR A N 1
ATOM 573 C CA . TYR A 1 80 ? 39.19520 30.50588 28.51596 1.000 14.36980 674 TYR A CA 1
ATOM 574 C C . TYR A 1 80 ? 39.66135 30.74814 27.08590 1.000 16.06108 674 TYR A C 1
ATOM 575 O O . TYR A 1 80 ? 39.01864 30.31975 26.11873 1.000 14.84013 674 TYR A O 1
ATOM 584 N N . GLU A 1 81 ? 40.79691 31.44187 26.98009 1.000 14.27843 675 GLU A N 1
ATOM 585 C CA . GLU A 1 81 ? 41.65364 31.46442 25.79805 1.000 15.71936 675 GLU A CA 1
ATOM 586 C C . GLU A 1 81 ? 42.89624 30.64634 26.09864 1.000 12.33939 675 GLU A C 1
ATOM 587 O O . GLU A 1 81 ? 43.42315 30.72935 27.20751 1.000 13.20559 675 GLU A O 1
ATOM 593 N N . PHE A 1 82 ? 43.38401 29.88527 25.11229 1.000 12.33823 676 PHE A N 1
ATOM 594 C CA . PHE A 1 82 ? 44.62261 29.12944 25.25843 1.000 11.91043 676 PHE A CA 1
ATOM 595 C C . PHE A 1 82 ? 45.62076 29.49858 24.16865 1.000 14.00447 676 PHE A C 1
ATOM 596 O O . PHE A 1 82 ? 45.24465 29.90949 23.06547 1.000 13.53447 676 PHE A O 1
ATOM 604 N N . ARG A 1 83 ? 46.90590 29.33404 24.47709 1.000 12.91413 677 ARG A N 1
ATOM 605 C CA . ARG A 1 83 ? 47.93271 29.49914 23.45927 1.000 13.66816 677 ARG A CA 1
ATOM 606 C C . ARG A 1 83 ? 49.08239 28.55976 23.79247 1.000 16.01748 677 ARG A C 1
ATOM 607 O O . ARG A 1 83 ? 49.19285 28.06438 24.91786 1.000 14.34691 677 ARG A O 1
ATOM 615 N N . VAL A 1 84 ? 49.91696 28.27461 22.79216 1.000 13.96093 678 VAL A N 1
ATOM 616 C CA . VAL A 1 84 ? 50.91443 27.21426 22.90904 1.000 14.04417 678 VAL A CA 1
ATOM 617 C C . VAL A 1 84 ? 52.27207 27.75793 22.49595 1.000 16.90801 678 VAL A C 1
ATOM 618 O O . VAL A 1 84 ? 52.38595 28.50054 21.51331 1.000 20.31014 678 VAL A O 1
ATOM 622 N N . LEU A 1 85 ? 53.30226 27.39406 23.25551 1.000 15.09962 679 LEU A N 1
ATOM 623 C CA . LEU A 1 85 ? 54.67277 27.79624 22.97996 1.000 17.11536 679 LEU A CA 1
ATOM 624 C C . LEU A 1 85 ? 55.50071 26.55252 22.69110 1.000 16.45322 679 LEU A C 1
ATOM 625 O O . LEU A 1 85 ? 55.31207 25.51223 23.33287 1.000 17.85396 679 LEU A O 1
ATOM 630 N N . ALA A 1 86 ? 56.40139 26.64965 21.71494 1.000 17.62516 680 ALA A N 1
ATOM 631 C CA . ALA A 1 86 ? 57.29771 25.55131 21.37684 1.000 17.94597 680 ALA A CA 1
ATOM 632 C C . ALA A 1 86 ? 58.71375 25.86687 21.84556 1.000 19.27670 680 ALA A C 1
ATOM 633 O O . ALA A 1 86 ? 59.15573 27.01791 21.78267 1.000 26.02418 680 ALA A O 1
ATOM 635 N N . SER A 1 87 ? 59.40957 24.83929 22.33612 1.000 22.31779 681 SER A N 1
ATOM 636 C CA . SER A 1 87 ? 60.78707 24.94581 22.79493 1.000 25.24183 681 SER A CA 1
ATOM 637 C C . SER A 1 87 ? 61.64200 23.90122 22.09443 1.000 33.60885 681 SER A C 1
ATOM 638 O O . SER A 1 87 ? 61.17102 22.81249 21.75117 1.000 28.12893 681 SER A O 1
ATOM 641 N N . ASN A 1 88 ? 62.91085 24.24226 21.89295 1.000 27.80977 682 ASN A N 1
ATOM 642 C CA . ASN A 1 88 ? 63.90387 23.25171 21.50560 1.000 24.16842 682 ASN A CA 1
ATOM 643 C C . ASN A 1 88 ? 65.13799 23.44187 22.37340 1.000 33.08399 682 ASN A C 1
ATOM 644 O O . ASN A 1 88 ? 65.09404 24.18112 23.36446 1.000 37.27539 682 ASN A O 1
ATOM 649 N N . ALA A 1 89 ? 66.24441 22.79643 22.00554 1.000 32.71687 683 ALA A N 1
ATOM 650 C CA . ALA A 1 89 ? 67.46095 22.91957 22.79642 1.000 41.55250 683 ALA A CA 1
ATOM 651 C C . ALA A 1 89 ? 67.97452 24.35244 22.83658 1.000 41.46587 683 ALA A C 1
ATOM 652 O O . ALA A 1 89 ? 68.71289 24.70819 23.76078 1.000 36.81075 683 ALA A O 1
ATOM 654 N N . VAL A 1 90 ? 67.59846 25.18043 21.85979 1.000 39.33319 684 VAL A N 1
ATOM 655 C CA . VAL A 1 90 ? 68.12458 26.54181 21.79274 1.000 47.90569 684 VAL A CA 1
ATOM 656 C C . VAL A 1 90 ? 67.32758 27.48361 22.69265 1.000 41.99438 684 VAL A C 1
ATOM 657 O O . 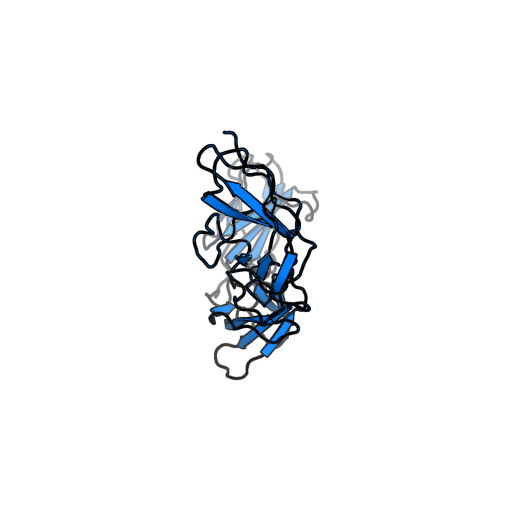VAL A 1 90 ? 67.90315 28.30234 23.42164 1.000 41.92358 684 VAL A O 1
ATOM 661 N N . GLY A 1 91 ? 66.00367 27.39292 22.65999 1.000 37.24865 685 GLY A N 1
ATOM 662 C CA . GLY A 1 91 ? 65.19578 28.21439 23.54027 1.000 30.84540 685 GLY A CA 1
ATOM 663 C C . GLY A 1 91 ? 63.72117 27.99294 23.28637 1.000 33.57773 685 GLY A C 1
ATOM 664 O O . GLY A 1 91 ? 63.32205 27.04384 22.60908 1.000 29.93047 685 GLY A O 1
ATOM 665 N N . THR A 1 92 ? 62.91226 28.88754 23.84589 1.000 32.30125 686 THR A N 1
ATOM 666 C CA . THR A 1 92 ? 61.46364 28.84312 23.68748 1.000 24.03961 686 THR A CA 1
ATOM 667 C C . THR A 1 92 ? 61.04492 29.90027 22.67291 1.000 35.53360 686 THR A C 1
ATOM 668 O O . THR A 1 92 ? 61.53123 31.03484 22.71516 1.000 32.47896 686 THR A O 1
ATOM 672 N N . GLY A 1 93 ? 60.16686 29.51973 21.74777 1.000 31.88415 687 GLY A N 1
ATOM 673 C CA . GLY A 1 93 ? 59.73876 30.41743 20.69781 1.000 25.64196 687 GLY A CA 1
ATOM 674 C C . GLY A 1 93 ? 58.59814 31.32593 21.12037 1.000 28.82296 687 GLY A C 1
ATOM 675 O O . GLY A 1 93 ? 58.14035 31.32435 22.26332 1.000 26.15016 687 GLY A O 1
ATOM 676 N N . GLU A 1 94 ? 58.13610 32.12023 20.15517 1.000 29.90014 688 GLU A N 1
ATOM 677 C CA . GLU A 1 94 ? 57.01364 33.01670 20.37483 1.000 26.16479 688 GLU A CA 1
ATOM 678 C C . GLU A 1 94 ? 55.72497 32.21863 20.57217 1.000 22.45014 688 GLU A C 1
ATOM 67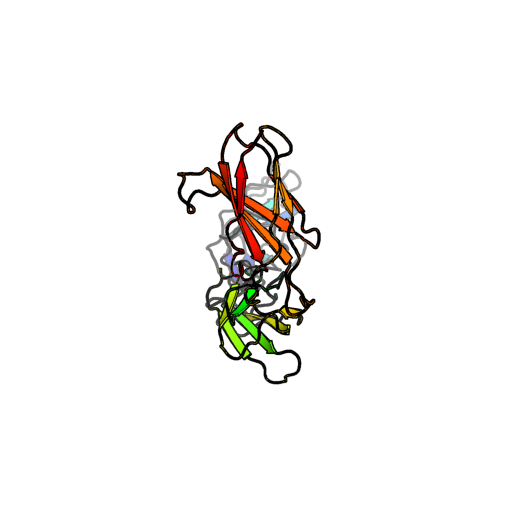9 O O . GLU A 1 94 ? 55.57490 31.12268 20.02648 1.000 20.91001 688 GLU A O 1
ATOM 685 N N . PRO A 1 95 ? 54.79057 32.72873 21.37319 1.000 24.49934 689 PRO A N 1
ATOM 686 C CA . PRO A 1 95 ? 53.52780 32.00658 21.56923 1.000 19.29771 689 PRO A CA 1
ATOM 687 C C . PRO A 1 95 ? 52.67006 32.02598 20.31181 1.000 19.47502 689 PRO A C 1
ATOM 688 O O . PRO A 1 95 ? 52.75225 32.93416 19.48086 1.000 21.91602 689 PRO A O 1
ATOM 692 N N . SER A 1 96 ? 51.85029 30.99038 20.17361 1.000 19.22135 690 SER A N 1
ATOM 693 C CA . SER A 1 96 ? 50.87153 30.92671 19.10285 1.000 22.36662 690 SER A CA 1
ATOM 694 C C . SER A 1 96 ? 49.83227 32.03123 19.25663 1.000 22.82963 690 SER A C 1
ATOM 695 O O . SER A 1 96 ? 49.66014 32.61426 20.33221 1.000 22.29790 690 SER A O 1
ATOM 698 N N . LYS A 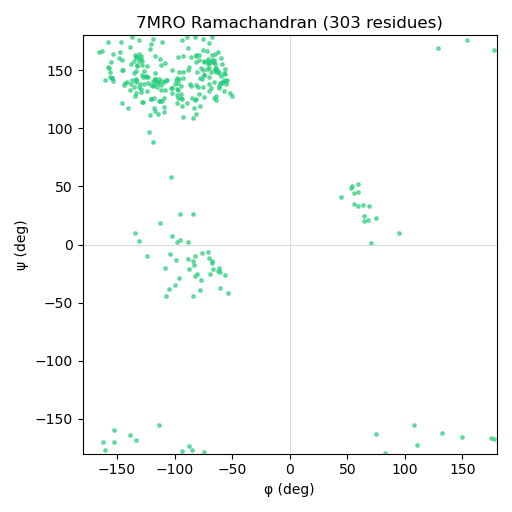1 97 ? 49.09129 32.27531 18.17705 1.000 20.84571 691 LYS A N 1
ATOM 699 C CA . LYS A 1 97 ? 47.86458 33.04679 18.31158 1.000 24.81418 691 LYS A CA 1
ATOM 700 C C . LYS A 1 97 ? 46.88362 32.27324 19.19670 1.000 20.62380 691 LYS A C 1
ATOM 701 O O . LYS A 1 97 ? 46.91120 31.03378 19.22934 1.000 19.81966 691 LYS A O 1
ATOM 707 N N . PRO A 1 98 ? 46.00693 32.96764 19.92470 1.000 17.95951 692 PRO A N 1
ATOM 708 C CA . PRO A 1 98 ? 45.14485 32.27452 20.89160 1.000 17.06864 692 PRO A CA 1
ATOM 709 C C . PRO A 1 98 ? 44.02511 31.49725 20.21430 1.000 22.11573 692 PRO A C 1
ATOM 710 O O . PRO A 1 98 ? 43.62643 31.77550 19.08244 1.000 21.12762 692 PRO A O 1
ATOM 714 N N . SER A 1 99 ? 43.52231 30.49705 20.93188 1.000 16.61699 693 SER A N 1
ATOM 715 C CA . SER A 1 99 ? 42.34245 29.76954 20.48787 1.000 15.19188 693 SER A CA 1
ATOM 716 C C . SER A 1 99 ? 41.10619 30.65168 20.62042 1.000 19.79793 693 SER A C 1
ATOM 717 O O . SER A 1 99 ? 41.09153 31.62830 21.37001 1.000 18.00390 693 SER A O 1
ATOM 720 N N . LYS A 1 100 ? 40.06723 30.31454 19.85802 1.000 18.04539 694 LYS A N 1
ATOM 721 C CA . LYS A 1 100 ? 38.78882 30.98266 20.02778 1.000 16.80353 694 LYS A CA 1
ATOM 722 C C . LYS A 1 100 ? 38.26833 30.73704 21.44158 1.000 20.50395 694 LYS A C 1
ATOM 723 O O . LYS A 1 100 ? 38.37510 29.62350 21.96886 1.000 20.65166 694 LYS A O 1
ATOM 729 N N . LYS A 1 101 ? 37.74666 31.79074 22.07842 1.000 17.96441 695 LYS A N 1
ATOM 730 C CA . LYS A 1 101 ? 37.28949 31.66931 23.46331 1.000 17.92355 695 LYS A CA 1
ATOM 731 C C . LYS A 1 101 ? 36.26781 30.54797 23.60251 1.000 19.22897 695 LYS A C 1
ATOM 732 O O . LYS A 1 101 ? 35.38314 30.38524 22.76200 1.000 24.87736 695 LYS A O 1
ATOM 738 N N . ALA A 1 102 ? 36.39050 29.77528 24.67881 1.000 16.96589 696 ALA A N 1
ATOM 739 C CA . ALA A 1 102 ? 35.46273 28.68913 24.96192 1.000 20.59224 696 ALA A CA 1
ATOM 740 C C . ALA A 1 102 ? 35.19691 28.64329 26.45914 1.000 18.25768 696 ALA A C 1
ATOM 741 O O . ALA A 1 102 ? 36.11069 28.83277 27.26269 1.000 18.66146 696 ALA A O 1
ATOM 743 N N . ARG A 1 103 ? 33.95088 28.39170 26.83526 1.000 20.94088 697 ARG A N 1
ATOM 744 C CA . ARG A 1 103 ? 33.57927 28.31780 28.24106 1.000 20.55729 697 ARG A CA 1
ATOM 745 C C . ARG A 1 103 ? 33.54218 26.86368 28.69133 1.000 15.91324 697 ARG A C 1
ATOM 746 O O . ARG A 1 103 ? 32.98156 26.00771 27.99645 1.000 17.20472 697 ARG A O 1
ATOM 754 N N . THR A 1 104 ? 34.14455 26.58771 29.84643 1.000 12.03320 698 THR A N 1
ATOM 755 C CA . THR A 1 104 ? 34.00242 25.27892 30.47140 1.000 12.74789 698 THR A CA 1
ATOM 756 C C . THR A 1 104 ? 32.54202 25.04451 30.88216 1.000 19.03951 698 THR A C 1
ATOM 757 O O . THR A 1 104 ? 31.76415 25.98595 31.06999 1.000 16.07173 698 THR A O 1
ATOM 761 N N . LYS A 1 105 ? 32.16279 23.76697 30.98205 1.000 16.97363 699 LYS A N 1
ATOM 762 C CA . LYS A 1 105 ? 30.80987 23.39560 31.38938 1.000 16.52226 699 LYS A CA 1
ATOM 763 C C . LYS A 1 105 ? 30.55935 23.80232 32.83747 1.000 16.13059 699 LYS A C 1
ATOM 764 O O . LYS A 1 105 ? 31.48953 23.94989 33.62715 1.000 15.47511 699 LYS A O 1
ATOM 770 N N . ASP A 1 106 ? 29.28548 23.97178 33.19719 1.000 15.84268 700 ASP A N 1
ATOM 771 C CA . ASP A 1 106 ? 28.98819 24.40123 34.55807 1.000 15.84189 700 ASP A CA 1
ATOM 772 C C . ASP A 1 106 ? 28.73758 23.20589 35.47621 1.000 18.45479 700 ASP A C 1
ATOM 773 O O . ASP A 1 106 ? 28.51397 22.07726 35.03063 1.000 17.33391 700 ASP A O 1
ATOM 778 N N . THR A 1 107 ? 28.82344 23.47145 36.78144 1.000 17.87468 701 THR A N 1
ATOM 779 C CA . THR A 1 107 ? 28.54100 22.50798 37.83976 1.000 19.40101 701 THR A CA 1
ATOM 780 C C . THR A 1 107 ? 27.94865 23.27129 39.01790 1.000 17.71293 701 THR A C 1
ATOM 781 O O . THR A 1 107 ? 27.92165 24.50684 39.02939 1.000 18.97565 701 THR A O 1
ATOM 785 N N . VAL A 1 108 ? 27.52019 22.53798 40.04071 1.000 18.24197 702 VAL A N 1
ATOM 786 C CA . VAL A 1 108 ? 27.09593 23.17102 41.29262 1.000 15.59158 702 VAL A CA 1
ATOM 787 C C . VAL A 1 108 ? 28.31072 23.79607 41.96932 1.000 17.50746 702 VAL A C 1
ATOM 788 O O . VAL A 1 108 ? 29.44710 23.36849 41.71048 1.000 16.54850 702 VAL A O 1
ATOM 792 N N . PRO A 1 109 ? 28.12571 24.79923 42.83823 1.000 13.89760 703 PRO A N 1
ATOM 793 C CA . PRO A 1 109 ? 29.26412 25.35034 43.58044 1.000 13.32682 703 PRO A CA 1
ATOM 794 C C . PRO A 1 109 ? 29.92307 24.27468 44.42471 1.000 19.29591 703 PRO A C 1
ATOM 795 O O . PRO A 1 109 ? 29.25451 23.39380 44.97196 1.000 19.79613 703 PRO A O 1
ATOM 799 N N . LYS A 1 110 ? 31.24418 24.36339 44.54089 1.000 14.78805 704 LYS A N 1
ATOM 800 C CA . LYS A 1 110 ? 32.00962 23.42321 45.34467 1.000 15.08865 704 LYS A CA 1
ATOM 801 C C . LYS A 1 110 ? 32.48066 24.02549 46.65899 1.000 19.95947 704 LYS A C 1
ATOM 802 O O . LYS A 1 110 ? 32.46982 23.33982 47.68691 1.000 24.04476 704 LYS A O 1
ATOM 808 N N . VAL A 1 111 ? 32.88957 25.30038 46.65986 1.000 15.43692 705 VAL A N 1
ATOM 809 C CA . VAL A 1 111 ? 33.37337 25.91979 47.88533 1.000 14.43296 705 VAL A CA 1
ATOM 810 C C . VAL A 1 111 ? 32.19664 26.38390 48.73789 1.000 20.05576 705 VAL A C 1
ATOM 811 O O . VAL A 1 111 ? 31.05974 26.51655 48.27423 1.000 20.06334 705 VAL A O 1
ATOM 815 N N . THR A 1 112 ? 32.47423 26.62445 49.97511 1.000 17.14110 706 THR A N 1
ATOM 816 C CA . THR A 1 112 ? 31.53615 27.33974 50.83022 1.000 13.87197 706 THR A CA 1
ATOM 817 C C . THR A 1 112 ? 31.99521 28.78526 50.98753 1.000 21.22638 706 THR A C 1
ATOM 818 O O . THR A 1 112 ? 33.19963 29.06869 50.90090 1.000 22.87900 706 THR A O 1
ATOM 822 N N . PRO A 1 113 ? 31.06785 29.72595 51.18317 1.000 15.22147 707 PRO A N 1
ATOM 823 C CA . PRO A 1 113 ? 31.47424 31.11345 51.45228 1.000 13.58687 707 PRO A CA 1
ATOM 824 C C . PRO A 1 113 ? 32.37909 31.18656 52.67506 1.000 13.48809 707 PRO A C 1
ATOM 825 O O . PRO A 1 113 ? 32.07695 30.62035 53.72624 1.000 13.99713 707 PRO A O 1
ATOM 829 N N . ALA A 1 114 ? 33.49423 31.90019 52.53685 1.000 14.45792 708 ALA A N 1
ATOM 830 C CA . ALA A 1 114 ? 34.48964 31.91605 53.59763 1.000 15.60789 708 ALA A CA 1
ATOM 831 C C . ALA A 1 114 ? 34.16799 32.98132 54.64400 1.000 13.86490 708 ALA A C 1
ATOM 832 O O . ALA A 1 114 ? 33.40151 33.91832 54.40004 1.000 14.16503 708 ALA A O 1
ATOM 834 N N . ASN A 1 115 ? 34.78129 32.82976 55.82427 1.000 14.22122 709 ASN A N 1
ATOM 835 C CA . ASN A 1 115 ? 34.83707 33.89490 56.82206 1.000 14.84787 709 ASN A CA 1
ATOM 836 C C . ASN A 1 115 ? 33.44143 34.33962 57.26510 1.000 19.81640 709 ASN A C 1
ATOM 837 O O . ASN A 1 115 ? 33.14581 35.52918 57.36956 1.000 15.86558 709 ASN A O 1
ATOM 842 N N . VAL A 1 116 ? 32.57199 33.36498 57.52386 1.000 15.74289 710 VAL A N 1
ATOM 843 C CA . VAL A 1 116 ? 31.22319 33.68913 57.97194 1.000 18.27525 710 VAL A CA 1
ATOM 844 C C . VAL A 1 116 ? 31.27110 34.29490 59.36722 1.000 17.30268 710 VAL A C 1
ATOM 845 O O . VAL A 1 116 ? 31.99363 33.81728 60.25259 1.000 17.47244 710 VAL A O 1
ATOM 849 N N . SER A 1 117 ? 30.52674 35.37507 59.56579 1.000 17.88917 711 SER A N 1
ATOM 850 C CA . SER A 1 117 ? 30.41325 35.98175 60.88439 1.000 18.74941 711 SER A CA 1
ATOM 851 C C . SER A 1 117 ? 29.06063 36.68579 60.96153 1.000 19.58888 711 SER A C 1
ATOM 852 O O . SER A 1 117 ? 28.13986 36.37154 60.20021 1.000 19.65601 711 SER A O 1
ATOM 855 N N . GLY A 1 118 ? 28.92886 37.62350 61.88214 1.000 20.36257 712 GLY A N 1
ATOM 856 C CA . GLY A 1 118 ? 27.69226 38.37320 62.00422 1.000 21.32064 712 GLY A CA 1
ATOM 857 C C . GLY A 1 118 ? 27.49603 38.89510 63.41224 1.000 24.18564 712 GLY A C 1
ATOM 858 O O . GLY A 1 118 ? 28.28095 38.63710 64.32150 1.000 26.38230 712 GLY A O 1
ATOM 859 N N . GLY A 1 119 ? 26.42608 39.65856 63.57785 1.000 12.72262 713 GLY A N 1
ATOM 860 C CA . GLY A 1 119 ? 26.14063 40.32075 64.83296 1.000 17.85051 713 GLY A CA 1
ATOM 861 C C . GLY A 1 119 ? 25.86628 41.79711 64.64196 1.000 20.50832 713 GLY A C 1
ATOM 862 O O . GLY A 1 119 ? 26.10207 42.38015 63.58347 1.000 17.07872 713 GLY A O 1
ATOM 863 N N . GLY A 1 120 ? 25.36950 42.40091 65.72086 1.000 17.40307 714 GLY A N 1
ATOM 864 C CA . GLY A 1 120 ? 25.02689 43.80601 65.68820 1.000 16.59796 714 GLY A CA 1
ATOM 865 C C . GLY A 1 120 ? 23.73879 44.02398 64.91487 1.000 24.46343 714 GLY A C 1
ATOM 866 O O . GLY A 1 120 ? 22.94220 43.10036 64.68071 1.000 17.48823 714 GLY A O 1
ATOM 867 N N . GLY A 1 121 ? 23.53529 45.27833 64.52442 1.000 20.97478 715 GLY A N 1
ATOM 868 C CA . GLY A 1 121 ? 22.39382 45.67279 63.72471 1.000 18.54979 715 GLY A CA 1
ATOM 869 C C . GLY A 1 121 ? 21.41049 46.51790 64.51586 1.000 18.40532 715 GLY A C 1
ATOM 870 O O . GLY A 1 121 ? 21.65283 46.90686 65.66054 1.000 21.41067 715 GLY A O 1
ATOM 871 N N . SER A 1 122 ? 20.26823 46.78298 63.87864 1.000 25.25082 716 SER A N 1
ATOM 872 C CA . SER A 1 122 ? 19.20256 47.57666 64.46986 1.000 37.43800 716 SER A CA 1
ATOM 873 C C . SER A 1 122 ? 18.18048 46.67314 65.16707 1.000 31.28885 716 SER A C 1
ATOM 874 O O . SER A 1 122 ? 18.26727 45.44500 65.12599 1.000 19.43480 716 SER A O 1
ATOM 877 N N . ARG A 1 123 ? 17.19492 47.30562 65.81132 1.000 33.18099 717 ARG A N 1
ATOM 878 C CA . ARG A 1 123 ? 16.24939 46.61857 66.68922 1.000 25.99854 717 ARG A CA 1
ATOM 879 C C . ARG A 1 123 ? 15.62197 45.39727 66.03086 1.000 23.32093 717 ARG A C 1
ATOM 880 O O . ARG A 1 123 ? 15.06667 45.48206 64.93233 1.000 28.23714 717 ARG A O 1
ATOM 888 N N . SER A 1 124 ? 15.70098 44.26190 66.72713 1.000 21.65627 718 SER A N 1
ATOM 889 C CA . SER A 1 124 ? 15.04975 43.01772 66.31081 1.000 20.98997 718 SER A CA 1
ATOM 890 C C . SER A 1 124 ? 15.60246 42.49476 64.98870 1.000 22.60913 718 SER A C 1
ATOM 891 O O . SER A 1 124 ? 14.86514 41.91570 64.19238 1.000 25.55055 718 SER A O 1
ATOM 894 N N . GLU A 1 125 ? 16.89202 42.69657 64.73483 1.000 17.72696 719 GLU A N 1
ATOM 895 C CA . GLU A 1 125 ? 17.53072 42.17745 63.53637 1.000 16.05518 719 GLU A CA 1
ATOM 896 C C . GLU A 1 125 ? 18.53968 41.09702 63.90192 1.000 14.87833 719 GLU A C 1
ATOM 897 O O . GLU A 1 125 ? 19.02260 41.01384 65.03360 1.000 16.46617 719 GLU A O 1
ATOM 903 N N . LEU A 1 126 ? 18.86065 40.27712 62.90908 1.000 13.31019 720 LEU A N 1
ATOM 904 C CA . LEU A 1 126 ? 19.96065 39.32730 62.97636 1.000 12.08765 720 LEU A CA 1
ATOM 905 C C . LEU A 1 126 ? 20.79580 39.56759 61.73171 1.000 11.11308 720 LEU A C 1
ATOM 906 O O . LEU A 1 126 ? 20.26797 39.51557 60.61554 1.000 12.11566 720 LEU A O 1
ATOM 911 N N . VAL A 1 127 ? 22.07557 39.87715 61.91881 1.000 10.77796 721 VAL A N 1
ATOM 912 C CA . VAL A 1 127 ? 22.95434 40.28301 60.82541 1.000 10.26005 721 VAL A CA 1
ATOM 913 C C . VAL A 1 127 ? 23.97551 39.17841 60.60268 1.000 11.16840 721 VAL A C 1
ATOM 914 O O . VAL A 1 127 ? 24.66735 38.77217 61.54158 1.000 11.06056 721 VAL A O 1
ATOM 918 N N . ILE A 1 128 ? 24.03762 38.66608 59.37567 1.000 10.06482 7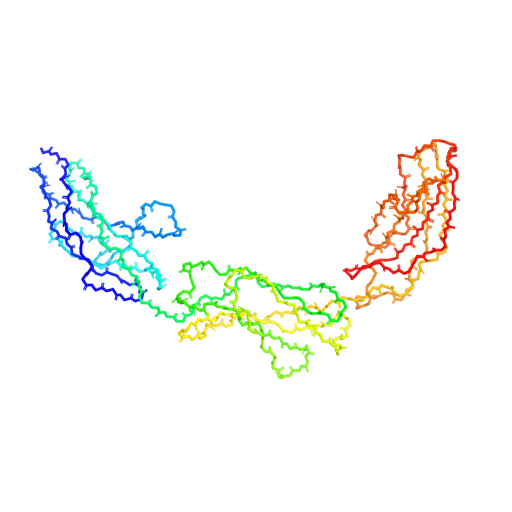22 ILE A N 1
ATOM 919 C CA . ILE A 1 128 ? 24.96012 37.59804 59.00210 1.000 9.77146 722 ILE A CA 1
ATOM 920 C C . ILE A 1 128 ? 25.85829 38.12102 57.88548 1.000 12.44968 722 ILE A C 1
ATOM 921 O O . ILE A 1 128 ? 25.38477 38.81210 56.97302 1.000 12.90538 722 ILE A O 1
ATOM 926 N N . THR A 1 129 ? 27.16031 37.81996 57.96828 1.000 8.89003 723 THR A N 1
ATOM 927 C CA . THR A 1 129 ? 28.11856 38.28893 56.97392 1.000 8.57027 723 THR A CA 1
ATOM 928 C C . THR A 1 129 ? 28.99230 37.13488 56.49511 1.000 9.45737 723 THR A C 1
ATOM 929 O O . THR A 1 129 ? 29.13894 36.10850 57.17261 1.000 9.77129 723 THR A O 1
ATOM 933 N N . TRP A 1 130 ? 29.60239 37.34161 55.32797 1.000 9.40695 724 TRP A N 1
ATOM 934 C CA . TRP A 1 130 ? 30.49770 36.35979 54.72340 1.000 10.22310 724 TRP A CA 1
ATOM 935 C C . TRP A 1 130 ? 31.33205 37.05419 53.65099 1.000 11.81101 724 TRP A C 1
ATOM 936 O O . TRP A 1 130 ? 31.03846 38.17701 53.23311 1.000 9.54460 724 TRP A O 1
ATOM 947 N N . GLU A 1 131 ? 32.38324 36.37074 53.21333 1.000 10.60661 725 GLU A N 1
ATOM 948 C CA . GLU A 1 131 ? 33.18522 36.86566 52.09781 1.000 11.60013 725 GLU A CA 1
ATOM 949 C C . GLU A 1 131 ? 32.54252 36.42630 50.78613 1.000 13.10377 725 GLU A C 1
ATOM 950 O O . GLU A 1 131 ? 32.28299 35.23154 50.60194 1.000 11.54359 725 GLU A O 1
ATOM 956 N N . PRO A 1 132 ? 32.26044 37.34734 49.86548 1.000 14.04677 726 PRO A N 1
ATOM 957 C CA . PRO A 1 132 ? 31.68424 36.94094 48.57933 1.000 10.70649 726 PRO A CA 1
ATOM 958 C C . PRO A 1 132 ? 32.58828 35.93131 47.88770 1.000 10.92689 726 PRO A C 1
ATOM 959 O O . PRO A 1 132 ? 33.81389 36.01251 47.97596 1.000 12.07968 726 PRO A O 1
ATOM 963 N N . VAL A 1 133 ? 31.96452 34.94501 47.24960 1.000 10.65021 727 VAL A N 1
ATOM 964 C CA . VAL A 1 133 ? 32.71374 33.89582 46.54488 1.000 11.44413 727 VAL A CA 1
ATOM 965 C C . VAL A 1 133 ? 33.27835 34.47021 45.25117 1.000 14.13795 727 VAL A C 1
ATOM 966 O O . VAL A 1 133 ? 32.51612 35.04190 44.44560 1.000 14.11643 727 VAL A O 1
ATOM 970 N N . PRO A 1 134 ? 34.58321 34.34051 44.99928 1.000 15.08167 728 PRO A N 1
ATOM 971 C CA . PRO A 1 134 ? 35.15413 34.88817 43.76503 1.000 15.29740 728 PRO A CA 1
ATOM 972 C C . PRO A 1 134 ? 34.46501 34.32626 42.53262 1.000 17.29332 728 PRO A C 1
ATOM 973 O O . PRO A 1 134 ? 34.02123 33.17268 42.50910 1.000 16.81269 728 PRO A O 1
ATOM 977 N N . GLU A 1 135 ? 34.40036 35.16849 41.49476 1.000 19.51843 729 GLU A N 1
ATOM 978 C CA . GLU A 1 135 ? 33.66777 34.83666 40.27493 1.000 19.58509 729 GLU A CA 1
ATOM 979 C C . GLU A 1 135 ? 34.10269 33.49539 39.68829 1.000 19.10775 729 GLU A C 1
ATOM 980 O O . GLU A 1 135 ? 33.26847 32.70748 39.22396 1.000 17.16334 729 GLU A O 1
ATOM 986 N N . GLU A 1 136 ? 35.40255 33.21549 39.68412 1.000 18.66916 730 GLU A N 1
ATOM 987 C CA . GLU A 1 136 ? 35.83110 32.00478 38.99851 1.000 23.27056 730 GLU A CA 1
ATOM 988 C C . GLU A 1 136 ? 35.54233 30.73671 39.79575 1.000 21.96868 730 GLU A C 1
ATOM 989 O O . GLU A 1 136 ? 35.71248 29.63774 39.25721 1.000 20.79711 730 GLU A O 1
ATOM 995 N N . LEU A 1 137 ? 35.08995 30.85774 41.04378 1.000 17.07498 731 LEU A N 1
ATOM 996 C CA . LEU A 1 137 ? 34.69512 29.71539 41.85386 1.000 16.28529 731 LEU A CA 1
ATOM 997 C C . LEU A 1 137 ? 33.17981 29.55479 41.93560 1.000 15.54837 731 LEU A C 1
ATOM 998 O O . LEU A 1 137 ? 32.69910 28.70837 42.69329 1.000 14.32138 731 LEU A O 1
ATOM 1003 N N . GLN A 1 138 ? 32.41688 30.34389 41.17260 1.000 15.34114 732 GLN A N 1
ATOM 1004 C CA . GLN A 1 138 ? 30.96029 30.28993 41.27827 1.000 13.83799 732 GLN A CA 1
ATOM 1005 C C . GLN A 1 138 ? 30.36571 29.12072 40.49426 1.000 16.96768 732 GLN A C 1
ATOM 1006 O O . GLN A 1 138 ? 29.26870 28.65553 40.82799 1.000 14.69714 732 GLN A O 1
ATOM 1012 N N . ASN A 1 139 ? 31.06368 28.64936 39.45804 1.000 16.02401 733 ASN A N 1
ATOM 1013 C CA . ASN A 1 139 ? 30.83668 27.41356 38.70406 1.000 17.18858 733 ASN A CA 1
ATOM 1014 C C . ASN A 1 139 ? 29.59536 27.40814 37.82052 1.000 17.63863 733 ASN A C 1
ATOM 1015 O O . ASN A 1 139 ? 29.33515 26.39352 37.17299 1.000 18.81478 733 ASN A O 1
ATOM 1020 N N . GLY A 1 140 ? 28.83024 28.48785 37.76133 1.000 17.07233 734 GLY A N 1
ATOM 1021 C CA . GLY A 1 140 ? 27.68436 28.52768 36.87018 1.000 19.45607 734 GLY A CA 1
ATOM 1022 C C . GLY A 1 140 ? 26.94099 29.83246 37.04481 1.000 19.35847 734 GLY A C 1
ATOM 1023 O O . GLY A 1 140 ? 27.17576 30.58476 37.99298 1.000 16.19392 734 GLY A O 1
ATOM 1024 N N . ALA A 1 141 ? 26.03946 30.09004 36.09958 1.000 19.75908 735 ALA A N 1
ATOM 1025 C CA . ALA A 1 141 ? 25.21721 31.29284 36.12594 1.000 23.41679 735 ALA A CA 1
ATOM 1026 C C . ALA A 1 141 ? 24.16362 31.20802 37.23304 1.000 17.83774 735 ALA A C 1
ATOM 1027 O O . ALA A 1 141 ? 23.88983 30.14388 37.78909 1.000 18.52824 735 ALA A O 1
ATOM 1029 N N . GLY A 1 142 ? 23.54704 32.35094 37.53239 1.000 17.66668 736 GLY A N 1
ATOM 1030 C CA . GLY A 1 142 ? 22.52281 32.38546 38.56304 1.000 16.90650 736 GLY A CA 1
ATOM 1031 C C . GLY A 1 142 ? 23.03645 32.15663 39.96809 1.000 19.04280 736 GLY A C 1
ATOM 1032 O O . GLY A 1 142 ? 22.32745 31.56619 40.79662 1.000 16.47849 736 GLY A O 1
ATOM 1033 N N . PHE A 1 143 ? 24.26126 32.59811 40.25817 1.000 15.78078 737 PHE A N 1
ATOM 1034 C CA . PHE A 1 143 ? 24.90788 32.28108 41.52118 1.000 12.68049 737 PHE A CA 1
ATOM 1035 C C . PHE A 1 143 ? 24.33160 33.13067 42.64800 1.000 15.39749 737 PHE A C 1
ATOM 1036 O O . PHE A 1 143 ? 24.03357 34.31717 42.46696 1.000 15.98800 737 PHE A O 1
ATOM 1044 N N . GLY A 1 144 ? 24.19457 32.52143 43.82086 1.000 14.07997 738 GLY A N 1
ATOM 1045 C CA . GLY A 1 144 ? 23.68363 33.24072 44.97501 1.000 15.90799 738 GLY A CA 1
ATOM 1046 C C . GLY A 1 144 ? 24.04686 32.52197 46.25538 1.000 16.11772 738 GLY A C 1
ATOM 1047 O O . GLY A 1 144 ? 24.74921 31.50665 46.24465 1.000 13.09495 738 GLY A O 1
ATOM 1048 N N . TYR A 1 145 ? 23.55841 33.06353 47.37798 1.000 11.27222 739 TYR A N 1
ATOM 1049 C CA . TYR A 1 145 ? 23.86488 32.52176 48.69477 1.000 9.94165 739 TYR A CA 1
ATOM 1050 C C . TYR A 1 145 ? 22.60441 32.01703 49.37705 1.000 13.42351 739 TYR A C 1
ATOM 1051 O O . TYR A 1 145 ? 21.52741 32.61157 49.23641 1.000 12.37710 739 TYR A O 1
ATOM 1060 N N . VAL A 1 146 ? 22.74266 30.90880 50.09955 1.000 10.29831 740 VAL A N 1
ATOM 1061 C CA . VAL A 1 146 ? 21.70255 30.40572 50.99000 1.000 11.21125 740 VAL A CA 1
ATOM 1062 C C . VAL A 1 146 ? 22.18706 30.62811 52.41256 1.000 13.72712 740 VAL A C 1
ATOM 1063 O O . VAL A 1 146 ? 23.20248 30.05132 52.82941 1.000 12.21339 740 VAL A O 1
ATOM 1067 N N . VAL A 1 147 ? 21.44576 31.43174 53.16787 1.000 10.33136 741 VAL A N 1
ATOM 1068 C CA . VAL A 1 147 ? 21.80307 31.77914 54.53937 1.000 12.67564 741 VAL A CA 1
ATOM 1069 C C . VAL A 1 147 ? 20.82571 31.07224 55.46140 1.000 13.65495 741 VAL A C 1
ATOM 1070 O O . VAL A 1 147 ? 19.63074 31.38363 55.46044 1.000 15.43330 741 VAL A O 1
ATOM 1074 N N . ALA A 1 148 ? 21.31386 30.13419 56.26104 1.000 13.82814 742 ALA A N 1
ATOM 1075 C CA . ALA A 1 148 ? 20.44654 29.33964 57.11890 1.000 13.56147 742 ALA A CA 1
ATOM 1076 C C . ALA A 1 148 ? 20.65789 29.73039 58.57598 1.000 13.29460 742 ALA A C 1
ATOM 1077 O O . ALA A 1 148 ? 21.79336 29.96237 59.00141 1.000 13.30147 742 ALA A O 1
ATOM 1079 N N . PHE A 1 149 ? 19.56775 29.81139 59.34052 1.000 11.22968 743 PHE A N 1
ATOM 1080 C CA . PHE A 1 149 ? 19.70205 30.22370 60.73356 1.000 11.58509 743 PHE A CA 1
ATOM 1081 C C . PHE A 1 149 ? 18.54094 29.69116 61.55666 1.000 13.22124 743 PHE A C 1
ATOM 1082 O O . PHE A 1 149 ? 17.46390 29.39194 61.03559 1.000 14.03315 743 PHE A O 1
ATOM 1090 N N . ARG A 1 150 ? 18.77811 29.58780 62.86781 1.000 13.98088 744 ARG A N 1
ATOM 1091 C CA . ARG A 1 150 ? 17.72542 29.14542 63.76088 1.000 15.81293 744 ARG A CA 1
ATOM 1092 C C . ARG A 1 150 ? 18.07275 29.56635 65.17433 1.000 16.39351 744 ARG A C 1
ATOM 1093 O O . ARG A 1 150 ? 19.25410 29.52256 65.54994 1.000 15.92043 744 ARG A O 1
ATOM 1101 N N . PRO A 1 151 ? 17.09815 29.98493 65.97113 1.000 17.64600 745 PRO A N 1
ATOM 1102 C CA . PRO A 1 151 ? 17.40781 30.38248 67.34631 1.000 18.45228 745 PRO A CA 1
ATOM 1103 C C . PRO A 1 151 ? 18.00000 29.20007 68.08870 1.000 31.28605 745 PRO A C 1
ATOM 1104 O O . PRO A 1 151 ? 17.56937 28.05875 67.90694 1.000 28.31710 745 PRO A O 1
ATOM 1108 N N . PHE A 1 152 ? 19.02374 29.47626 68.89279 1.000 29.74016 746 PHE A N 1
ATOM 1109 C CA . PHE A 1 152 ? 19.61638 28.43595 69.71660 1.000 40.30862 746 PHE A CA 1
ATOM 1110 C C . PHE A 1 152 ? 18.52983 27.73811 70.52105 1.000 38.01787 746 PHE A C 1
ATOM 1111 O O . PHE A 1 152 ? 17.68282 28.38651 71.14257 1.000 45.94841 746 PHE A O 1
ATOM 1119 N N . GLY A 1 153 ? 18.52750 26.41192 70.47178 1.000 49.17580 747 GLY A N 1
ATOM 1120 C CA . GLY A 1 153 ? 17.53849 25.64374 71.19798 1.000 48.82317 747 GLY A CA 1
ATOM 1121 C C . GLY A 1 153 ? 16.31153 25.25016 70.40715 1.000 54.42735 747 GLY A C 1
ATOM 1122 O O . GLY A 1 153 ? 15.34175 24.76158 71.00124 1.000 49.14543 747 GLY A O 1
ATOM 1123 N N . SER A 1 154 ? 16.31431 25.44995 69.09463 1.000 41.82677 748 SER A N 1
ATOM 1124 C CA . SER A 1 154 ? 15.21823 25.02909 68.23766 1.000 48.94599 748 SER A CA 1
ATOM 1125 C C . SER A 1 154 ? 15.74717 24.06562 67.18262 1.000 39.64894 748 SER A C 1
ATOM 1126 O O . SER A 1 154 ? 16.95831 23.90510 66.99866 1.000 41.59643 748 SER A O 1
ATOM 1129 N N . THR A 1 155 ? 14.82098 23.41056 66.48894 1.000 50.46657 749 THR A N 1
ATOM 1130 C CA . THR A 1 155 ? 15.17322 22.41568 65.48187 1.000 41.68193 749 THR A CA 1
ATOM 1131 C C . THR A 1 155 ? 14.94428 22.88561 64.05419 1.000 28.38110 749 THR A C 1
ATOM 1132 O O . THR A 1 155 ? 15.80766 22.67787 63.19903 1.000 37.35446 749 THR A O 1
ATOM 1136 N N . GLY A 1 156 ? 13.81387 23.52893 63.77590 1.000 36.29556 750 GLY A N 1
ATOM 1137 C CA . GLY A 1 156 ? 13.51599 23.94494 62.41337 1.000 35.56501 750 GLY A CA 1
ATOM 1138 C C . GLY A 1 156 ? 14.42231 25.08080 61.95465 1.000 27.96379 750 GLY A C 1
ATOM 1139 O O . GLY A 1 156 ? 14.60168 26.08101 62.66122 1.000 29.45914 750 GLY A O 1
ATOM 1140 N N . TRP A 1 157 ? 14.98751 24.92968 60.75889 1.000 20.70626 751 TRP A N 1
ATOM 1141 C CA . TRP A 1 157 ? 15.82443 25.94437 60.13713 1.000 18.70650 751 TRP A CA 1
ATOM 1142 C C . TRP A 1 157 ? 14.98934 26.93199 59.32942 1.000 20.78372 751 TRP A C 1
ATOM 1143 O O . TRP A 1 157 ? 13.92415 26.59728 58.80204 1.000 19.30734 751 TRP A O 1
ATOM 1154 N N . MET A 1 158 ? 15.50670 28.14540 59.21080 1.000 16.10727 752 MET A N 1
ATOM 1155 C CA . MET A 1 158 ? 15.03561 29.11304 58.23336 1.000 18.11523 752 MET A CA 1
ATOM 1156 C C . MET A 1 158 ? 16.12302 29.32738 57.19109 1.000 13.91199 752 MET A C 1
ATOM 1157 O O . MET A 1 158 ? 17.30080 29.45275 57.53660 1.000 15.08435 752 MET A O 1
ATOM 1162 N N . GLN A 1 159 ? 15.73988 29.38251 55.91674 1.000 14.08803 753 GLN A N 1
ATOM 1163 C CA . GLN A 1 159 ? 16.69275 29.64108 54.83758 1.000 12.75765 753 GLN A CA 1
ATOM 1164 C C . GLN A 1 159 ? 16.30084 30.88693 54.06771 1.000 12.65309 753 GLN A C 1
ATOM 1165 O O . GLN A 1 159 ? 15.21307 30.93852 53.49572 1.000 14.00728 753 GLN A O 1
ATOM 1171 N N . ALA A 1 160 ? 17.22698 31.83383 53.96812 1.000 11.36248 754 ALA A N 1
ATOM 1172 C CA . ALA A 1 160 ? 17.06817 33.01996 53.14147 1.000 15.27686 754 ALA A CA 1
ATOM 1173 C C . ALA A 1 160 ? 17.98914 32.91154 51.93619 1.000 15.96257 754 ALA A C 1
ATOM 1174 O O . ALA A 1 160 ? 19.16104 32.56516 52.08475 1.000 17.10176 754 ALA A O 1
ATOM 1176 N N . ALA A 1 161 ? 17.46549 33.19472 50.75120 1.000 17.64322 755 ALA A N 1
ATOM 1177 C CA . ALA A 1 161 ? 18.29045 33.23039 49.55449 1.000 18.70939 755 ALA A CA 1
ATOM 1178 C C . ALA A 1 161 ? 18.68226 34.66953 49.26185 1.000 17.34953 755 ALA A C 1
ATOM 1179 O O . ALA A 1 161 ? 17.86954 35.58820 49.40849 1.000 16.57731 755 ALA A O 1
ATOM 1181 N N . VAL A 1 162 ? 19.93255 34.85715 48.87132 1.000 14.53373 756 VAL A N 1
ATOM 1182 C CA . VAL A 1 162 ? 20.48661 36.16178 48.54504 1.000 12.54811 756 VAL A CA 1
ATOM 1183 C C . VAL A 1 162 ? 21.00290 36.09476 47.11478 1.000 15.28365 756 VAL A C 1
ATOM 1184 O O . VAL A 1 162 ? 22.10688 35.61206 46.86548 1.000 13.80092 756 VAL A O 1
ATOM 1188 N N . PRO A 1 163 ? 20.21729 36.54988 46.14407 1.000 18.60587 757 PRO A N 1
ATOM 1189 C CA . PRO A 1 163 ? 20.53898 36.27289 44.73765 1.000 19.23273 757 PRO A CA 1
ATOM 1190 C C . PRO A 1 163 ? 21.53805 37.24375 44.13150 1.000 24.33566 757 PRO A C 1
ATOM 1191 O O . PRO A 1 163 ? 21.51735 37.46904 42.91977 1.000 33.72409 757 PRO A O 1
ATOM 1195 N N . SER A 1 164 ? 22.39413 37.84429 44.94672 1.000 21.81431 758 SER A N 1
ATOM 1196 C CA . SER A 1 164 ? 23.39725 38.76816 44.42997 1.000 19.24822 758 SER A CA 1
ATOM 1197 C C . SER A 1 164 ? 24.78292 38.18780 44.65531 1.000 18.41015 758 SER A C 1
ATOM 1198 O O . SER A 1 164 ? 25.22090 38.08962 45.81199 1.000 13.98146 758 SER A O 1
ATOM 1201 N N . PRO A 1 165 ? 25.51401 37.81186 43.60224 1.000 17.04978 759 PRO A N 1
ATOM 1202 C CA . PRO A 1 165 ? 26.81185 37.15398 43.81325 1.000 14.67716 759 PRO A CA 1
ATOM 1203 C C . PRO A 1 165 ? 27.80450 38.01057 44.56465 1.000 14.98648 759 PRO A C 1
ATOM 1204 O O . PRO A 1 165 ? 28.72008 37.46010 45.19485 1.000 17.08304 759 PRO A O 1
ATOM 1208 N N . GLU A 1 166 ? 27.63311 39.33271 44.53126 1.000 12.86736 760 GLU A N 1
ATOM 1209 C CA . GLU A 1 166 ? 28.49801 40.29586 45.19121 1.000 19.09929 760 GLU A CA 1
ATOM 1210 C C . GLU A 1 166 ? 28.14883 40.50879 46.65868 1.000 18.08414 760 GLU A C 1
ATOM 1211 O O . GLU A 1 166 ? 28.94571 41.11163 47.38453 1.000 15.43036 760 GLU A O 1
ATOM 1217 N N . ALA A 1 167 ? 26.97708 40.06032 47.10363 1.000 13.32173 761 ALA A N 1
ATOM 1218 C CA . ALA A 1 167 ? 26.53325 40.35683 48.45910 1.000 16.92295 761 ALA A CA 1
ATOM 1219 C C . ALA A 1 167 ? 27.43977 39.70243 49.49635 1.000 12.78654 761 ALA A C 1
ATOM 1220 O O . ALA A 1 167 ? 28.01761 38.63548 49.27124 1.000 12.58196 761 ALA A O 1
ATOM 1222 N N . SER A 1 168 ? 27.53750 40.35581 50.65493 1.000 14.24752 762 SER A N 1
ATOM 1223 C CA . SER A 1 168 ? 28.36276 39.89555 51.76169 1.000 10.51131 762 SER A CA 1
ATOM 1224 C C . SER A 1 168 ? 27.62536 39.98110 53.09289 1.000 10.10132 762 SER A C 1
ATOM 1225 O O . SER A 1 168 ? 28.24839 39.80828 54.14926 1.000 13.51601 762 SER A O 1
ATOM 1228 N N . LYS A 1 169 ? 26.32250 40.24491 53.07334 1.000 9.22635 763 LYS A N 1
ATOM 1229 C CA . LYS A 1 169 ? 25.56601 40.45547 54.29669 1.000 11.21039 763 LYS A CA 1
ATOM 1230 C C . LYS A 1 169 ? 24.11155 40.10016 54.03345 1.000 16.56244 763 LYS A C 1
ATOM 1231 O O . LYS A 1 169 ? 23.60224 40.31832 52.93048 1.000 15.45558 763 LYS A O 1
ATOM 1237 N N . TYR A 1 170 ? 23.46444 39.50744 55.03606 1.000 10.47388 764 TYR A N 1
ATOM 1238 C CA . TYR A 1 170 ? 22.02400 39.32083 55.04996 1.000 11.44690 764 TYR A CA 1
ATOM 1239 C C . TYR A 1 170 ? 21.50379 39.80539 56.39451 1.000 9.64487 764 TYR A C 1
ATOM 1240 O O . TYR A 1 170 ? 22.08300 39.48993 57.43335 1.000 12.75641 764 TYR A O 1
ATOM 1249 N N . VAL A 1 171 ? 20.41369 40.55550 56.37559 1.000 10.80432 765 VAL A N 1
ATOM 1250 C CA . VAL A 1 171 ? 19.81180 41.08815 57.59214 1.000 13.16470 765 VAL A CA 1
ATOM 1251 C C . VAL A 1 171 ? 18.42160 40.48900 57.71046 1.000 17.15370 765 VAL A C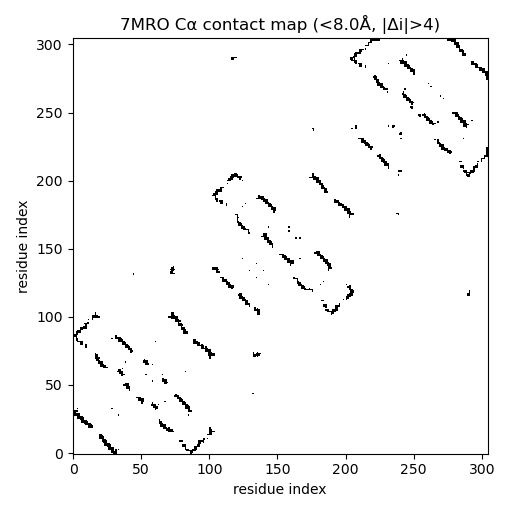 1
ATOM 1252 O O . VAL A 1 171 ? 17.55452 40.75341 56.87197 1.000 15.34525 765 VAL A O 1
ATOM 1256 N N . PHE A 1 172 ? 18.20978 39.68353 58.74421 1.000 12.10974 766 PHE A N 1
ATOM 1257 C CA . PHE A 1 172 ? 16.89323 39.14826 59.05417 1.000 13.14062 766 PHE A CA 1
ATOM 1258 C C . PHE A 1 172 ? 16.23219 40.05364 60.08656 1.000 18.36199 766 PHE A C 1
ATOM 1259 O O . PHE A 1 172 ? 16.82392 40.35555 61.12578 1.000 18.99937 766 PHE A O 1
ATOM 1267 N N . LYS A 1 173 ? 15.02979 40.51988 59.79328 1.000 21.96418 767 LYS A N 1
ATOM 1268 C CA . LYS A 1 173 ? 14.29980 41.34202 60.74731 1.000 30.46934 767 LYS A CA 1
ATOM 1269 C C . LYS A 1 173 ? 12.98830 40.65812 61.09021 1.000 32.17075 767 LYS A C 1
ATOM 1270 O O . LYS A 1 173 ? 12.21462 40.31025 60.19118 1.000 29.71591 767 LYS A O 1
ATOM 1276 N N . ASN A 1 174 ? 12.76774 40.44018 62.38749 1.000 31.70971 768 ASN A N 1
ATOM 1277 C CA . ASN A 1 174 ? 11.53844 39.84689 62.89987 1.000 37.15279 768 ASN A CA 1
ATOM 1278 C C . ASN A 1 174 ? 11.36192 40.26981 64.35401 1.000 32.51749 768 ASN A C 1
ATOM 1279 O O . ASN A 1 174 ? 12.34025 40.38127 65.09637 1.000 34.97571 768 ASN A O 1
ATOM 1284 N N . GLU A 1 175 ? 10.11225 40.48651 64.76357 1.000 40.13221 769 GLU A N 1
ATOM 1285 C CA . GLU A 1 175 ? 9.88266 41.12276 66.05343 1.000 49.98161 769 GLU A CA 1
ATOM 1286 C C . GLU A 1 175 ? 9.94888 40.16430 67.23128 1.000 48.79038 769 GLU A C 1
ATOM 1287 O O . GLU A 1 175 ? 9.91248 40.61056 68.38788 1.000 46.18618 769 GLU A O 1
ATOM 1293 N N . THR A 1 176 ? 10.00468 38.86986 66.97037 1.000 37.20736 770 THR A N 1
ATOM 1294 C CA . THR A 1 176 ? 10.07305 37.87952 68.02661 1.000 35.89985 770 THR A CA 1
ATOM 1295 C C . THR A 1 176 ? 11.50277 37.57656 68.43717 1.000 46.94104 770 THR A C 1
ATOM 1296 O O . THR A 1 176 ? 11.71974 36.71644 69.29778 1.000 50.05893 770 THR A O 1
ATOM 1300 N N . ILE A 1 177 ? 12.47879 38.26102 67.84749 1.000 48.29571 771 ILE A N 1
ATOM 1301 C CA . ILE A 1 177 ? 13.86299 38.13766 68.28422 1.000 36.91528 771 ILE A CA 1
ATOM 1302 C C . ILE A 1 177 ? 14.04694 39.03294 69.50250 1.000 35.64760 771 ILE A C 1
ATOM 1303 O O . ILE A 1 177 ? 13.97043 40.26066 69.40320 1.000 41.24234 771 ILE A O 1
ATOM 1308 N N . LEU A 1 178 ? 14.2710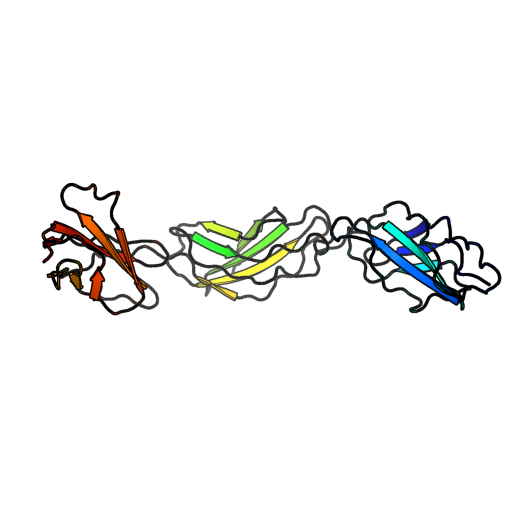6 38.41860 70.65854 1.000 33.24014 772 LEU A N 1
ATOM 1309 C CA . LEU A 1 178 ? 14.66413 39.17329 71.83303 1.000 40.62486 772 LEU A CA 1
ATOM 1310 C C . LEU A 1 178 ? 16.08945 39.69131 71.63168 1.000 26.20180 772 LEU A C 1
ATOM 1311 O O . LEU A 1 178 ? 16.84741 39.13902 70.83458 1.000 23.37855 772 LEU A O 1
ATOM 1316 N N . PRO A 1 179 ? 16.46851 40.76604 72.31915 1.000 32.93934 773 PRO A N 1
ATOM 1317 C CA . PRO A 1 179 ? 17.77026 41.38602 72.03638 1.000 28.05505 773 PRO A CA 1
ATOM 1318 C C . PRO A 1 179 ? 18.92655 40.47157 72.41050 1.000 22.09574 773 PRO A C 1
ATOM 1319 O O . PRO A 1 179 ? 18.90072 39.79189 73.44087 1.000 22.75881 773 PRO A O 1
ATOM 1323 N N . PHE A 1 180 ? 19.94849 40.46837 71.55476 1.000 20.00619 774 PHE A N 1
ATOM 1324 C CA . PHE A 1 180 ? 21.23044 39.83539 71.85337 1.000 19.56692 774 PHE A CA 1
ATOM 1325 C C . PHE A 1 180 ? 21.04399 38.37380 72.25258 1.000 19.79469 774 PHE A C 1
ATOM 1326 O O . PHE A 1 180 ? 21.53557 37.91484 73.28651 1.000 20.98028 774 PHE A O 1
ATOM 1334 N N . SER A 1 181 ? 20.29654 37.64667 71.42459 1.000 19.48533 775 SER A N 1
ATOM 1335 C CA . SER A 1 181 ? 19.87613 36.25169 71.44913 1.000 21.34060 775 SER A CA 1
ATOM 1336 C C . SER A 1 181 ? 20.75846 35.41667 70.53013 1.000 22.66805 775 SER A C 1
ATOM 1337 O O . SER A 1 181 ? 21.07306 35.84691 69.41754 1.000 16.50867 775 SER A O 1
ATOM 1340 N N . PRO A 1 182 ? 21.15577 34.22389 70.96391 1.000 18.44382 776 PRO A N 1
ATOM 1341 C CA . PRO A 1 182 ? 22.05112 33.39437 70.14660 1.000 19.13544 776 PRO A CA 1
ATOM 1342 C C . PRO A 1 182 ? 21.31223 32.61336 69.06874 1.000 17.75394 776 PRO A C 1
ATOM 1343 O O . PRO A 1 182 ? 20.24481 32.04667 69.30673 1.000 17.71327 776 PRO A O 1
ATOM 1347 N N . PHE A 1 183 ? 21.90861 32.58958 67.87473 1.000 15.48099 777 PHE A N 1
ATOM 1348 C CA . PHE A 1 183 ? 21.39876 31.85318 66.72324 1.000 15.49192 777 PHE A CA 1
ATOM 1349 C C . PHE A 1 183 ? 22.49368 30.96195 66.16866 1.000 16.36088 777 PHE A C 1
ATOM 1350 O O . PHE A 1 183 ? 23.66026 31.34549 66.15039 1.000 16.08004 777 PHE A O 1
ATOM 1358 N N . GLN A 1 184 ? 22.11442 29.77591 65.69504 1.000 15.79503 778 GLN A N 1
ATOM 1359 C CA . GLN A 1 184 ? 23.01793 28.99644 64.86419 1.000 15.51931 778 GLN A CA 1
ATOM 1360 C C . GLN A 1 184 ? 22.84666 29.42819 63.41810 1.000 14.30681 778 GLN A C 1
ATOM 1361 O O . GLN A 1 184 ? 21.72420 29.64535 62.95163 1.000 13.13681 778 GLN A O 1
ATOM 1367 N N . VAL A 1 185 ? 23.97025 29.55375 62.72436 1.000 11.74128 779 VAL A N 1
ATOM 1368 C CA . VAL A 1 185 ? 24.03248 30.11656 61.38361 1.000 12.34965 779 VAL A CA 1
ATOM 1369 C C . VAL A 1 185 ? 24.98588 29.26807 60.55270 1.000 13.47063 779 VAL A C 1
ATOM 1370 O O . VAL A 1 185 ? 26.04155 28.84984 61.04421 1.000 14.04560 779 VAL A O 1
ATOM 1374 N N . LYS A 1 186 ? 24.60861 29.00482 59.29799 1.000 9.88058 780 LYS A N 1
ATOM 1375 C CA . LYS A 1 186 ? 25.51527 28.41951 58.31644 1.000 9.98244 780 LYS A CA 1
ATOM 1376 C C . LYS A 1 186 ? 25.16324 29.00301 56.95394 1.000 16.51823 780 LYS A C 1
ATOM 1377 O O . LYS A 1 186 ? 24.00538 29.37164 56.70496 1.000 12.03346 780 LYS A O 1
ATOM 1383 N N . VAL A 1 187 ? 26.16425 29.10882 56.07254 1.000 10.39697 781 VAL A N 1
ATOM 1384 C CA . VAL A 1 187 ? 25.98686 29.77879 54.78594 1.000 7.87184 781 VAL A CA 1
ATOM 1385 C C . VAL A 1 187 ? 26.49333 28.87806 53.66568 1.000 12.43840 781 VAL A C 1
ATOM 1386 O O . VAL A 1 187 ? 27.59610 28.31829 53.75237 1.000 11.87199 781 VAL A O 1
ATOM 1390 N N . GLY A 1 188 ? 25.69429 28.76258 52.60226 1.000 11.75162 782 GLY A N 1
ATOM 1391 C CA . GLY A 1 188 ? 26.07496 28.00652 51.42773 1.000 13.81697 782 GLY A CA 1
ATOM 1392 C C . GLY A 1 188 ? 25.84836 28.82123 50.16587 1.000 13.48543 782 GLY A C 1
ATOM 1393 O O . GLY A 1 188 ? 25.34968 29.94911 50.20931 1.000 12.30056 782 GLY A O 1
ATOM 1394 N N . ALA A 1 189 ? 26.25432 28.23641 49.04297 1.000 13.45687 783 ALA A N 1
ATOM 1395 C CA . ALA A 1 189 ? 26.07645 28.87603 47.74842 1.000 15.65278 783 ALA A CA 1
ATOM 1396 C C . ALA A 1 189 ? 25.15055 28.02906 46.88497 1.000 15.39756 783 ALA A C 1
ATOM 1397 O O . ALA A 1 189 ? 24.92769 26.84820 47.15381 1.000 16.56216 783 ALA A O 1
ATOM 1399 N N . TYR A 1 190 ? 24.60885 28.64137 45.83769 1.000 14.82039 784 TYR A N 1
ATOM 1400 C CA . TYR A 1 190 ? 23.86129 27.89447 44.83664 1.000 16.43062 784 TYR A CA 1
ATOM 1401 C C . TYR A 1 190 ? 24.06812 28.55729 43.48813 1.000 13.45455 784 TYR A C 1
ATOM 1402 O O . TYR A 1 190 ? 24.55554 29.68480 43.39375 1.000 13.63518 784 TYR A O 1
ATOM 1411 N N . ASN A 1 191 ? 23.69693 27.84036 42.43800 1.000 13.69838 785 ASN A N 1
ATOM 1412 C CA . ASN A 1 191 ? 23.62404 28.44830 41.12031 1.000 14.31909 785 ASN A CA 1
ATOM 1413 C C . ASN A 1 191 ? 22.57673 27.68170 40.32557 1.000 15.84473 785 ASN A C 1
ATOM 1414 O O . ASN A 1 191 ? 21.86132 26.84134 40.87699 1.000 21.91666 785 ASN A O 1
ATOM 1419 N N . ASN A 1 192 ? 22.49954 27.95315 39.01938 1.000 17.38372 786 ASN A N 1
ATOM 1420 C CA . ASN A 1 192 ? 21.45804 27.33645 38.20253 1.000 19.24862 786 ASN A CA 1
ATOM 1421 C C . ASN A 1 192 ? 21.55763 25.81574 38.16832 1.000 26.09676 786 ASN A C 1
ATOM 1422 O O . ASN A 1 192 ? 20.56367 25.15398 37.85223 1.000 26.31515 786 ASN A O 1
ATOM 1427 N N . LYS A 1 193 ? 22.72032 25.24378 38.49398 1.000 20.32099 787 LYS A N 1
ATOM 1428 C CA . LYS A 1 193 ? 22.89771 23.79430 38.43722 1.000 20.68539 787 LYS A CA 1
ATOM 1429 C C . LYS A 1 193 ? 22.49063 23.08241 39.71868 1.000 25.84405 787 LYS A C 1
ATOM 1430 O O . LYS A 1 193 ? 22.21020 21.87654 39.67942 1.000 25.06525 787 LYS A O 1
ATOM 1436 N N . GLY A 1 194 ? 22.44983 23.78586 40.83435 1.000 19.79964 788 GLY A N 1
ATOM 1437 C CA . GLY A 1 194 ? 22.03999 23.20490 42.09317 1.000 21.96987 788 GLY A CA 1
ATOM 1438 C C . GLY A 1 194 ? 22.73449 23.89162 43.25017 1.000 21.53832 788 GLY A C 1
ATOM 1439 O O . GLY A 1 194 ? 23.32598 24.96224 43.10724 1.000 19.86847 788 GLY A O 1
ATOM 1440 N N . GLU A 1 195 ? 22.65885 23.24755 44.41172 1.000 19.72508 789 GLU A N 1
ATOM 1441 C CA . GLU A 1 195 ? 23.16714 23.82752 45.64643 1.000 23.88871 789 GLU A CA 1
ATOM 1442 C C . GLU A 1 195 ? 24.55103 23.29683 45.97164 1.000 23.36863 789 GLU A C 1
ATOM 1443 O O . GLU A 1 195 ? 24.83992 22.11222 45.76658 1.000 20.17571 789 GLU A O 1
ATOM 1449 N N . GLY A 1 196 ? 25.38655 24.18009 46.51232 1.000 16.90217 790 GLY A N 1
ATOM 1450 C CA . GLY A 1 196 ? 26.64944 23.80392 47.08807 1.000 16.92766 790 GLY A CA 1
ATOM 1451 C C . GLY A 1 196 ? 26.49187 23.47657 48.55661 1.000 23.11336 790 GLY A C 1
ATOM 1452 O O . GLY A 1 196 ? 25.39723 23.56698 49.12783 1.000 18.94173 790 GLY A O 1
ATOM 1453 N N . PRO A 1 197 ? 27.58672 23.09285 49.19777 1.000 21.13287 791 PRO A N 1
ATOM 1454 C CA . PRO A 1 197 ? 27.51947 22.71134 50.60789 1.000 23.33536 791 PRO A CA 1
ATOM 1455 C C . PRO A 1 197 ? 27.42817 23.92007 51.52160 1.000 22.38347 791 PRO A C 1
ATOM 1456 O O . PRO A 1 197 ? 27.90766 25.01155 51.20789 1.000 20.50443 791 PRO A O 1
ATOM 1460 N N . PHE A 1 198 ? 26.80867 23.70485 52.67543 1.000 20.66765 792 PHE A N 1
ATOM 1461 C CA . PHE A 1 198 ? 26.90922 24.67109 53.75648 1.000 18.62425 792 PHE A CA 1
ATOM 1462 C C . PHE A 1 198 ? 28.27979 24.58253 54.41152 1.000 20.14083 792 PHE A C 1
ATOM 1463 O O . PHE A 1 198 ? 28.87280 23.50561 54.51913 1.000 19.25929 792 PHE A O 1
ATOM 1471 N N . GLY A 1 199 ? 28.77635 25.73176 54.86167 1.000 17.97467 793 GLY A N 1
ATOM 1472 C CA . GLY A 1 199 ? 29.91824 25.75403 55.72675 1.000 18.83738 793 GLY A CA 1
ATOM 1473 C C . GLY A 1 199 ? 29.55095 25.32243 57.13239 1.000 27.43362 793 GLY A C 1
ATOM 1474 O O . GLY A 1 199 ? 28.39496 24.96537 57.42245 1.000 20.91475 793 GLY A O 1
ATOM 1475 N N . PRO A 1 200 ? 30.54075 25.34030 58.02494 1.000 24.06899 794 PRO A N 1
ATOM 1476 C CA . PRO A 1 200 ? 30.28813 24.92130 59.40693 1.000 23.49449 794 PRO A CA 1
ATOM 1477 C C . PRO A 1 200 ? 29.31368 25.85666 60.10464 1.000 22.12304 794 PRO A C 1
ATOM 1478 O O . PRO A 1 200 ? 29.22118 27.04375 59.78797 1.000 19.99378 794 PRO A O 1
ATOM 1482 N N . VAL A 1 201 ? 28.57702 25.29315 61.06137 1.000 20.96028 795 VAL A N 1
ATOM 1483 C CA . VAL A 1 201 ? 27.62920 26.06511 61.85710 1.000 21.07530 795 VAL A CA 1
ATOM 1484 C C . VAL A 1 201 ? 28.38308 26.91135 62.87090 1.000 26.64000 795 VAL A C 1
ATOM 1485 O O . VAL A 1 201 ? 29.30245 26.42902 63.54035 1.000 21.18103 795 VAL A O 1
ATOM 1489 N N . ILE A 1 202 ? 27.99176 28.17897 63.00952 1.000 16.39967 796 ILE A N 1
ATOM 1490 C CA . ILE A 1 202 ? 28.57664 29.03464 64.03179 1.000 21.34510 796 ILE A CA 1
ATOM 1491 C C . ILE A 1 202 ? 27.46570 29.72964 64.81351 1.000 20.54850 796 ILE A C 1
ATOM 1492 O O . ILE A 1 202 ? 26.31167 29.78542 64.38478 1.000 15.05453 796 ILE A O 1
ATOM 1497 N N . THR A 1 203 ? 27.83531 30.27928 65.97056 1.000 16.11861 797 THR A N 1
ATOM 1498 C CA . THR A 1 203 ? 26.90526 31.01830 66.81815 1.000 20.30077 797 THR A CA 1
ATOM 1499 C C . THR A 1 203 ? 27.03789 32.51604 66.56138 1.000 23.88011 797 THR A C 1
ATOM 1500 O O . THR A 1 203 ? 28.13590 33.07528 66.65753 1.000 20.65601 797 THR A O 1
ATOM 1504 N N . ILE A 1 204 ? 25.91244 33.15766 66.24594 1.000 18.73327 798 ILE A N 1
ATOM 1505 C CA . ILE A 1 204 ? 25.82758 34.59477 66.00538 1.000 17.28788 798 ILE A CA 1
ATOM 1506 C C . ILE A 1 204 ? 24.73769 35.15776 66.90833 1.000 21.60147 798 ILE A C 1
ATOM 1507 O O . ILE A 1 204 ? 23.66446 34.55706 67.04507 1.000 19.67171 798 ILE A O 1
ATOM 1512 N N . TYR A 1 205 ? 24.99304 36.31911 67.50416 1.000 14.73729 799 TYR A N 1
ATOM 1513 C CA . TYR A 1 205 ? 24.00214 36.96888 68.34862 1.000 14.41275 799 TYR A CA 1
ATOM 1514 C C . TYR A 1 205 ? 23.22835 38.01218 67.56006 1.000 14.79017 799 TYR A C 1
ATOM 1515 O O . TYR A 1 205 ? 23.79605 38.71415 66.72261 1.000 13.38796 799 TYR A O 1
ATOM 1524 N N . SER A 1 206 ? 21.92861 38.11002 67.84182 1.000 16.82827 800 SER A N 1
ATOM 1525 C CA . SER A 1 206 ? 21.08685 39.12061 67.22228 1.000 16.96798 800 SER A CA 1
ATOM 1526 C C . SER A 1 206 ? 21.44943 40.50475 67.76586 1.000 15.51204 800 SER A C 1
ATOM 1527 O O . SER A 1 206 ? 22.24311 40.65027 68.70187 1.000 16.17040 800 SER A O 1
ATOM 1530 N N . ALA A 1 207 ? 20.84427 41.53634 67.18261 1.000 15.81567 801 ALA A N 1
ATOM 1531 C CA . ALA A 1 207 ? 21.13072 42.89798 67.60893 1.000 14.71819 801 ALA A CA 1
ATOM 1532 C C . ALA A 1 207 ? 20.70913 43.13671 69.05059 1.000 14.19131 801 ALA A C 1
ATOM 1533 O O . ALA A 1 207 ? 19.76378 42.52550 69.56949 1.000 14.25750 801 ALA A O 1
ATOM 1535 N N . GLU A 1 208 ? 21.41045 44.06716 69.69069 1.000 14.91233 802 GLU A N 1
ATOM 1536 C CA . GLU A 1 208 ? 21.07028 44.48009 71.03861 1.000 11.26153 802 GLU A CA 1
ATOM 1537 C C . GLU A 1 208 ? 19.94001 45.51128 71.01735 1.000 12.07159 802 GLU A C 1
ATOM 1538 O O . GLU A 1 208 ? 19.43990 45.91983 69.96263 1.000 12.79804 802 GLU A O 1
ATOM 1544 N N . GLU A 1 209 ? 19.53535 45.93812 72.21495 1.000 14.78717 803 GLU A N 1
ATOM 1545 C CA . GLU A 1 209 ? 18.63794 47.06884 72.40954 1.000 15.72375 803 GLU A CA 1
ATOM 1546 C C . GLU A 1 209 ? 19.38267 48.14329 73.17775 1.000 10.32819 803 GLU A C 1
ATOM 1547 O O . GLU A 1 209 ? 20.16278 47.82766 74.07173 1.000 11.20933 803 GLU A O 1
ATOM 1553 N N . GLU A 1 210 ? 19.14882 49.40022 72.82819 1.000 10.96139 804 GLU A N 1
ATOM 1554 C CA . GLU A 1 210 ? 19.82849 50.49254 73.51198 1.000 14.41982 804 GLU A CA 1
ATOM 1555 C C . GLU A 1 210 ? 19.55711 50.41323 75.01436 1.000 12.78792 804 GLU A C 1
ATOM 1556 O O . GLU A 1 210 ? 18.46735 49.98057 75.42418 1.000 11.74087 804 GLU A O 1
ATOM 1562 N N . PRO A 1 211 ? 20.51193 50.80220 75.85797 1.000 8.62307 805 PRO A N 1
ATOM 1563 C CA . PRO A 1 211 ? 20.25377 50.81777 77.30197 1.000 10.90766 805 PRO A CA 1
ATOM 1564 C C . PRO A 1 211 ? 19.03130 51.67243 77.61398 1.000 13.29026 805 PRO A C 1
ATOM 1565 O O . PRO A 1 211 ? 18.79293 52.70841 76.98543 1.000 12.33136 805 PRO A O 1
ATOM 1569 N N . GLY A 1 212 ? 18.22926 51.21315 78.56412 1.000 10.11337 806 GLY A N 1
ATOM 1570 C CA . GLY A 1 212 ? 16.99391 51.90959 78.84922 1.000 12.25584 806 GLY A CA 1
ATOM 1571 C C . GLY A 1 212 ? 17.02945 52.86547 80.02428 1.000 16.69881 806 GLY A C 1
ATOM 1572 O O . GLY A 1 212 ? 15.99836 53.46291 80.35654 1.000 18.29142 806 GLY A O 1
ATOM 1573 N N . ARG A 1 213 ? 18.18622 53.02425 80.66702 1.000 13.46779 807 ARG A N 1
ATOM 1574 C CA . ARG A 1 213 ? 18.35709 53.85487 81.85534 1.000 15.35818 807 ARG A CA 1
ATOM 1575 C C . ARG A 1 213 ? 19.35395 54.96719 81.56180 1.000 12.46883 807 ARG A C 1
ATOM 1576 O O . ARG A 1 213 ? 20.36133 54.73712 80.88560 1.000 14.21361 807 ARG A O 1
ATOM 1584 N N . ALA A 1 214 ? 19.07715 56.18177 82.07459 1.000 11.30986 808 ALA A N 1
ATOM 1585 C CA . ALA A 1 214 ? 20.12327 57.20366 82.05968 1.000 14.88169 808 ALA A CA 1
ATOM 1586 C C . ALA A 1 214 ? 21.11312 56.99794 83.21369 1.000 11.41628 808 ALA A C 1
ATOM 1587 O O . ALA A 1 214 ? 20.73030 56.52882 84.29152 1.000 13.71290 808 ALA A O 1
ATOM 1589 N N . PRO A 1 215 ? 22.38715 57.35874 83.03159 1.000 11.49414 809 PRO A N 1
ATOM 1590 C CA . PRO A 1 215 ? 23.32799 57.31500 84.15984 1.000 10.02216 809 PRO A CA 1
ATOM 1591 C C . PRO A 1 215 ? 22.95468 58.37063 85.19292 1.000 13.46931 809 PRO A C 1
ATOM 1592 O O . PRO A 1 215 ? 22.26614 59.35216 84.89432 1.000 13.87763 809 PRO A O 1
ATOM 1596 N N . SER A 1 216 ? 23.41389 58.17346 86.42847 1.000 12.82063 810 SER A N 1
ATOM 1597 C CA . SER A 1 216 ? 23.10864 59.13583 87.48229 1.000 12.93692 810 SER A CA 1
ATOM 1598 C C . SER A 1 216 ? 24.38159 59.76882 88.05559 1.000 13.79270 810 SER A C 1
ATOM 1599 O O . SER A 1 216 ? 25.50250 59.45587 87.65529 1.000 12.22542 810 SER A O 1
ATOM 1602 N N . ARG A 1 217 ? 24.17388 60.71596 88.97660 1.000 14.56985 811 ARG A N 1
ATOM 1603 C CA . ARG A 1 217 ? 25.24303 61.36793 89.75010 1.000 15.27984 811 ARG A CA 1
ATOM 1604 C C . ARG A 1 217 ? 26.31001 62.01473 88.86041 1.000 18.46384 811 ARG A C 1
ATOM 1605 O O . ARG A 1 217 ? 27.49325 62.03908 89.20965 1.000 17.07117 811 ARG A O 1
ATOM 1613 N N . LEU A 1 218 ? 25.90760 62.56010 87.71239 1.000 13.75587 812 LEU A N 1
ATOM 1614 C CA . LEU A 1 218 ? 26.87499 63.25435 86.86582 1.000 19.01588 812 LEU A CA 1
ATOM 1615 C C . LEU A 1 218 ? 27.40963 64.48393 87.59816 1.000 14.60136 812 LEU A C 1
ATOM 1616 O O . LEU A 1 218 ? 26.63948 65.33857 88.05861 1.000 15.81929 812 LEU A O 1
ATOM 1621 N N . ARG A 1 219 ? 28.73314 64.55339 87.73533 1.000 14.60943 813 ARG A N 1
ATOM 1622 C CA . ARG A 1 219 ? 29.41018 65.66708 88.38176 1.000 15.95966 813 ARG A CA 1
ATOM 1623 C C . ARG A 1 219 ? 30.58385 66.10146 87.51636 1.000 15.68350 813 ARG A C 1
ATOM 1624 O O . ARG A 1 219 ? 31.19342 65.28643 86.81998 1.000 14.66580 813 ARG A O 1
ATOM 1632 N N . ALA A 1 220 ? 30.90428 67.38849 87.56783 1.000 16.84116 814 ALA A N 1
ATOM 1633 C CA . ALA A 1 220 ? 32.05546 67.90597 86.84141 1.000 22.44696 814 ALA A CA 1
ATOM 1634 C C . ALA A 1 220 ? 32.86603 68.81057 87.75323 1.000 25.31768 814 ALA A C 1
ATOM 1635 O O . ALA A 1 220 ? 32.30867 69.57052 88.55016 1.000 20.93022 814 ALA A O 1
ATOM 1637 N N . LYS A 1 221 ? 34.18694 68.72407 87.63033 1.000 19.22064 815 LYS A N 1
ATOM 1638 C CA . LYS A 1 221 ? 35.10007 69.51813 88.43469 1.000 20.86037 815 LYS A CA 1
ATOM 1639 C C . LYS A 1 221 ? 36.14999 70.10550 87.50757 1.000 24.10219 815 LYS A C 1
ATOM 1640 O O . LYS A 1 221 ? 36.73164 69.38520 86.68815 1.000 21.62921 815 LYS A O 1
ATOM 1646 N N . SER A 1 222 ? 36.38000 71.40874 87.62330 1.000 24.40403 816 SER A N 1
ATOM 1647 C CA . SER A 1 222 ? 37.35766 72.07566 86.77590 1.000 25.68400 816 SER A CA 1
ATOM 1648 C C . SER A 1 222 ? 38.75170 71.86916 87.36288 1.000 26.62908 816 SER A C 1
ATOM 1649 O O . SER A 1 222 ? 38.98970 72.18015 88.53476 1.000 28.75699 816 SER A O 1
ATOM 1652 N N . LEU A 1 223 ? 39.66589 71.32364 86.55904 1.000 27.71736 817 LEU A N 1
ATOM 1653 C CA . LEU A 1 223 ? 41.03821 71.08676 86.99543 1.000 28.01635 817 LEU A CA 1
ATOM 1654 C C . LEU A 1 223 ? 41.99420 72.19276 86.58637 1.000 33.31670 817 LEU A C 1
ATOM 1655 O O . LEU A 1 223 ? 43.00030 72.42079 87.27004 1.000 30.88223 817 LEU A O 1
ATOM 1660 N N . SER A 1 224 ? 41.71031 72.87462 85.48701 1.000 29.05000 818 SER A N 1
ATOM 1661 C CA . SER A 1 224 ? 42.56554 73.94112 84.98773 1.000 40.13265 818 SER A CA 1
ATOM 1662 C C . SER A 1 224 ? 41.73912 74.76723 84.01315 1.000 34.82421 818 SER A C 1
ATOM 1663 O O . SER A 1 224 ? 40.52156 74.58585 83.89898 1.000 32.92456 818 SER A O 1
ATOM 1666 N N . ALA A 1 225 ? 42.40936 75.66359 83.28814 1.000 32.13509 819 ALA A N 1
ATOM 1667 C CA . ALA A 1 225 ? 41.72163 76.44721 82.27237 1.000 32.57604 819 ALA A CA 1
ATOM 1668 C C . ALA A 1 225 ? 41.23373 75.58816 81.11425 1.000 34.73486 819 ALA A C 1
ATOM 1669 O O . ALA A 1 225 ? 40.31873 76.00384 80.39726 1.000 39.06177 819 ALA A O 1
ATOM 1671 N N . SER A 1 226 ? 41.80629 74.39856 80.92007 1.000 31.55840 820 SER A N 1
ATOM 1672 C CA . SER A 1 226 ? 41.46969 73.57927 79.77009 1.000 29.62322 820 SER A CA 1
ATOM 1673 C C . SER A 1 226 ? 40.97619 72.17650 80.10087 1.000 30.26678 820 SER A C 1
ATOM 1674 O O . SER A 1 226 ? 40.48303 71.49770 79.19213 1.000 26.23768 820 SER A O 1
ATOM 1677 N N . ASP A 1 227 ? 41.07473 71.71971 81.35210 1.000 25.73009 821 ASP A N 1
ATOM 1678 C CA . ASP A 1 227 ? 40.74028 70.34140 81.69742 1.000 23.87322 821 ASP A CA 1
ATOM 1679 C C . ASP A 1 227 ? 39.58841 70.28258 82.69467 1.000 25.04911 821 ASP A C 1
ATOM 1680 O O . ASP A 1 227 ? 39.57393 71.02038 83.68416 1.000 23.57461 821 ASP A O 1
ATOM 1685 N N . VAL A 1 228 ? 38.64869 69.36782 82.45416 1.000 20.74543 822 VAL A N 1
ATOM 1686 C CA . VAL A 1 228 ? 37.51452 69.14232 83.34657 1.000 21.72174 822 VAL A CA 1
ATOM 1687 C C . VAL A 1 228 ? 37.42053 67.65017 83.64599 1.000 21.94691 822 VAL A C 1
ATOM 1688 O O . VAL A 1 228 ? 37.47973 66.82362 82.72873 1.000 20.75079 822 VAL A O 1
ATOM 1692 N N . GLU A 1 229 ? 37.28634 67.31374 84.93030 1.000 18.36975 823 GLU A N 1
ATOM 1693 C CA . GLU A 1 229 ? 37.11299 65.94094 85.39086 1.000 17.41895 823 GLU A CA 1
ATOM 1694 C C . GLU A 1 229 ? 35.62710 65.63996 85.52296 1.000 17.52889 823 GLU A C 1
ATOM 1695 O O . GLU A 1 229 ? 34.92673 66.28201 86.31146 1.000 17.31564 823 GLU A O 1
ATOM 1701 N N . VAL A 1 230 ? 35.15121 64.66446 84.76172 1.000 16.20509 824 VAL A N 1
ATOM 1702 C CA . VAL A 1 230 ? 33.74101 64.30203 84.72352 1.000 13.71139 824 VAL A CA 1
ATOM 1703 C C . VAL A 1 230 ? 33.59937 62.92130 85.34160 1.000 15.44755 824 VAL A C 1
ATOM 1704 O O . VAL A 1 230 ? 34.36599 62.00957 85.01233 1.000 15.29168 824 VAL A O 1
ATOM 1708 N N . SER A 1 231 ? 32.63334 62.76722 86.24475 1.000 13.14233 825 SER A N 1
ATOM 1709 C CA . SER A 1 231 ? 32.39639 61.48444 86.87825 1.000 12.87699 825 SER A CA 1
ATOM 1710 C C . SER A 1 231 ? 30.89154 61.24782 86.96390 1.000 12.32672 825 SER A C 1
ATOM 1711 O O . SER A 1 231 ? 30.08479 62.18596 86.95332 1.000 12.62171 825 SER A O 1
ATOM 1714 N N . TRP A 1 232 ? 30.52035 59.97649 87.03601 1.000 11.78452 826 TRP A N 1
ATOM 1715 C CA . TRP A 1 232 ? 29.11195 59.60522 87.09398 1.000 11.45586 826 TRP A CA 1
ATOM 1716 C C . TRP A 1 232 ? 29.01608 58.21804 87.71498 1.000 15.68331 826 TRP A C 1
ATOM 1717 O O . TRP A 1 232 ? 30.03010 57.57404 87.99757 1.000 12.60766 826 TRP A O 1
ATOM 1728 N N . LYS A 1 233 ? 27.78218 57.77083 87.94927 1.000 11.61910 827 LYS A N 1
ATOM 1729 C CA . LYS A 1 233 ? 27.52091 56.44781 88.50254 1.000 11.93701 827 LYS A CA 1
ATOM 1730 C C . LYS A 1 233 ? 27.07909 55.50509 87.38675 1.000 14.16506 827 LYS A C 1
ATOM 1731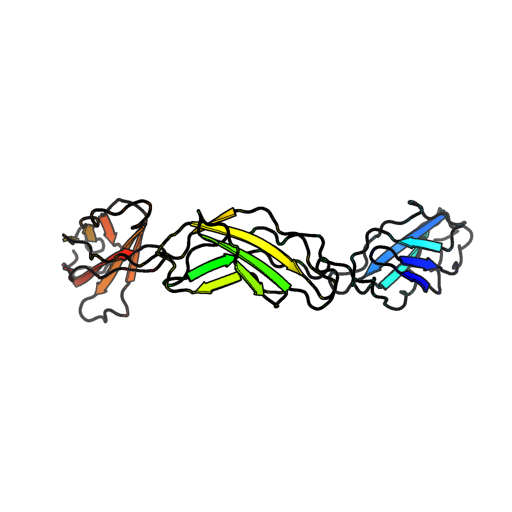 O O . LYS A 1 233 ? 26.18284 55.84002 86.60547 1.000 15.16425 827 LYS A O 1
ATOM 1737 N N . ALA A 1 234 ? 27.70663 54.32886 87.32186 1.000 16.12522 828 ALA A N 1
ATOM 1738 C CA . ALA A 1 234 ? 27.36533 53.31174 86.32931 1.000 15.65530 828 ALA A CA 1
ATOM 1739 C C . ALA A 1 234 ? 25.88743 52.92712 86.39857 1.000 11.57770 828 ALA A C 1
ATOM 1740 O O . ALA A 1 234 ? 25.25400 53.00147 87.45137 1.000 13.39796 828 ALA A O 1
ATOM 1742 N N . LEU A 1 235 ? 25.33336 52.51751 85.26298 1.000 13.66152 829 LEU A N 1
ATOM 1743 C CA . LEU A 1 235 ? 24.00007 51.91693 85.27565 1.000 13.64235 829 LEU A CA 1
ATOM 1744 C C . LEU A 1 235 ? 24.01451 50.64593 86.11970 1.000 18.98655 829 LEU A C 1
ATOM 1745 O O . LEU A 1 235 ? 24.92252 49.81597 85.96956 1.000 12.53942 829 LEU A O 1
ATOM 1750 N N . PRO A 1 236 ? 23.03496 50.44272 86.99019 1.000 16.87229 830 PRO A N 1
ATOM 1751 C CA . PRO A 1 236 ? 22.95433 49.18202 87.72394 1.000 13.43504 830 PRO A CA 1
ATOM 1752 C C . PRO A 1 236 ? 22.45211 48.05514 86.83395 1.000 14.74829 830 PRO A C 1
ATOM 1753 O O . PRO A 1 236 ? 21.81556 48.26861 85.79582 1.000 14.77040 830 PRO A O 1
ATOM 1757 N N . TRP A 1 237 ? 22.78135 46.83646 87.25570 1.000 14.03940 831 TRP A N 1
ATOM 1758 C CA . TRP A 1 237 ? 22.15512 45.60462 86.77068 1.000 16.76611 831 TRP A CA 1
ATOM 1759 C C . TRP A 1 237 ? 22.40937 45.33525 85.28826 1.000 15.98659 831 TRP A C 1
ATOM 1760 O O . TRP A 1 237 ? 21.63038 44.61747 84.64114 1.000 17.81654 831 TRP A O 1
ATOM 1771 N N . SER A 1 238 ? 23.48896 45.87668 84.73416 1.000 13.57718 832 SER A N 1
ATOM 1772 C CA . SER A 1 238 ? 23.95407 45.46200 83.41601 1.000 16.24742 832 SER A CA 1
ATOM 1773 C C . SER A 1 238 ? 24.62012 44.09299 83.51717 1.000 18.71479 832 SER A C 1
ATOM 1774 O O . SER A 1 238 ? 25.24779 43.75506 84.52707 1.000 15.12640 832 SER A O 1
ATOM 1777 N N . THR A 1 239 ? 24.45957 43.28849 82.46566 1.000 15.58839 833 THR A N 1
ATOM 1778 C CA . THR A 1 239 ? 24.95807 41.92033 82.45644 1.000 12.72537 833 THR A CA 1
ATOM 1779 C C . THR A 1 239 ? 25.59830 41.63050 81.10902 1.000 18.02597 833 THR A C 1
ATOM 1780 O O . THR A 1 239 ? 25.58674 42.46272 80.19812 1.000 16.79602 833 THR A O 1
ATOM 1784 N N . SER A 1 240 ? 26.13201 40.41270 80.97856 1.000 14.85943 834 SER A N 1
ATOM 1785 C CA . SER A 1 240 ? 26.66250 39.95714 79.69996 1.000 16.01261 834 SER A CA 1
ATOM 1786 C C . SER A 1 240 ? 25.57013 39.76958 78.64992 1.000 14.19569 834 SER A C 1
ATOM 1787 O O . SER A 1 240 ? 25.89415 39.64686 77.46316 1.000 16.85579 834 SER A O 1
ATOM 1790 N N . LYS A 1 241 ? 24.29454 39.74331 79.05132 1.000 14.58059 835 LYS A N 1
ATOM 1791 C CA . LYS A 1 241 ? 23.16331 39.62562 78.13347 1.000 16.21126 835 LYS A CA 1
ATOM 1792 C C . LYS A 1 241 ? 22.49023 40.95836 77.83419 1.000 22.70584 835 LYS A C 1
ATOM 1793 O O . LYS A 1 241 ? 21.98693 41.15408 76.72616 1.000 18.75386 835 LYS A O 1
ATOM 1799 N N . LYS A 1 242 ? 22.42885 41.86380 78.80696 1.000 17.45071 836 LYS A N 1
ATOM 1800 C CA . LYS A 1 242 ? 21.86404 43.20218 78.63747 1.000 15.50386 836 LYS A CA 1
ATOM 1801 C C . LYS A 1 242 ? 23.00914 44.16036 78.91819 1.000 11.94717 836 LYS A C 1
ATOM 1802 O O . LYS A 1 242 ? 23.20408 44.58281 80.05752 1.000 11.98852 836 LYS A O 1
ATOM 1808 N N . ARG A 1 243 ? 23.76801 44.48585 77.87881 1.000 11.00274 837 ARG A N 1
ATOM 1809 C CA . ARG A 1 243 ? 25.10358 45.02384 78.06073 1.000 12.69899 837 ARG A CA 1
ATOM 1810 C C . ARG A 1 243 ? 25.11395 46.54306 78.08705 1.000 11.49631 837 ARG A C 1
ATOM 1811 O O . ARG A 1 243 ? 24.31979 47.20903 77.42204 1.000 12.43217 837 ARG A O 1
ATOM 1819 N N . VAL A 1 244 ? 26.05017 47.08222 78.85930 1.000 7.90163 838 VAL A N 1
ATOM 1820 C CA . VAL A 1 244 ? 26.46191 48.47055 78.75910 1.000 7.16397 838 VAL A CA 1
ATOM 1821 C C . VAL A 1 244 ? 27.95403 48.42397 78.47111 1.000 9.16735 838 VAL A C 1
ATOM 1822 O O . VAL A 1 244 ? 28.73256 47.96714 79.31563 1.000 11.77849 838 VAL A O 1
ATOM 1826 N N . LEU A 1 245 ? 28.34365 48.81933 77.25871 1.000 7.07124 839 LEU A N 1
ATOM 1827 C CA . LEU A 1 245 ? 29.73136 48.70699 76.82670 1.000 10.72812 839 LEU A CA 1
ATOM 1828 C C . LEU A 1 245 ? 30.58311 49.86215 77.31734 1.000 12.17659 839 LEU A C 1
ATOM 1829 O O . LEU A 1 245 ? 31.80350 49.70749 77.48057 1.000 10.37210 839 LEU A O 1
ATOM 1834 N N . GLY A 1 246 ? 29.95724 51.00894 77.53334 1.000 10.75149 840 GLY A N 1
ATOM 1835 C CA . GLY A 1 246 ? 30.66006 52.21063 77.92454 1.000 10.40395 840 GLY A CA 1
ATOM 1836 C C . GLY A 1 246 ? 29.67073 53.35846 77.96558 1.000 6.95601 840 GLY A C 1
ATOM 1837 O O . GLY A 1 246 ? 28.45771 53.15527 77.91195 1.000 9.34815 840 GLY A O 1
ATOM 1838 N N . TYR A 1 247 ? 30.21331 54.56790 78.03275 1.000 8.48251 841 TYR A N 1
ATOM 1839 C CA . TYR A 1 247 ? 29.40183 55.77137 78.13781 1.000 7.20758 841 TYR A CA 1
ATOM 1840 C C . TYR A 1 247 ? 29.81774 56.77066 77.07206 1.000 7.86370 841 TYR A C 1
ATOM 1841 O O . TYR A 1 247 ? 30.95640 56.76683 76.60593 1.000 10.49422 841 TYR A O 1
ATOM 1850 N N . GLU A 1 248 ? 28.88494 57.63664 76.69349 1.000 9.03460 842 GLU A N 1
ATOM 1851 C CA . GLU A 1 248 ? 29.15655 58.69507 75.72798 1.000 9.19343 842 GLU A CA 1
ATOM 1852 C C . GLU A 1 248 ? 28.94104 60.03568 76.41681 1.000 11.25755 842 GLU A C 1
ATOM 1853 O O . GLU A 1 248 ? 27.83393 60.32330 76.88457 1.000 9.58179 842 GLU A O 1
ATOM 1859 N N . LEU A 1 249 ? 30.00916 60.82215 76.51993 1.000 11.55862 843 LEU A N 1
ATOM 1860 C CA . LEU A 1 249 ? 29.94425 62.18750 77.03113 1.000 12.50927 843 LEU A CA 1
ATOM 1861 C C . LEU A 1 249 ? 29.79669 63.15030 75.85948 1.000 12.72548 843 LEU A C 1
ATOM 1862 O O . LEU A 1 249 ? 30.56985 63.08273 74.89534 1.000 15.82144 843 LEU A O 1
ATOM 1867 N N . ARG A 1 250 ? 28.81724 64.04734 75.94275 1.000 12.47892 844 ARG A N 1
ATOM 1868 C CA . ARG A 1 250 ? 28.67494 65.14419 74.99734 1.000 14.06001 844 ARG A CA 1
ATOM 1869 C C . ARG A 1 250 ? 28.88427 66.45119 75.74365 1.000 19.26782 844 ARG A C 1
ATOM 1870 O O . ARG A 1 250 ? 28.35671 66.62849 76.84607 1.000 16.63615 844 ARG A O 1
ATOM 1878 N N . TYR A 1 251 ? 29.65456 67.35820 75.15368 1.000 16.30808 845 TYR A N 1
ATOM 1879 C CA . TYR A 1 251 ? 29.92106 68.62143 75.81848 1.000 18.71822 845 TYR A CA 1
ATOM 1880 C C . TYR A 1 251 ? 29.98929 69.73392 74.78910 1.000 23.94063 845 TYR A C 1
ATOM 1881 O O . TYR A 1 251 ? 30.56268 69.56783 73.70768 1.000 22.06077 845 TYR A O 1
ATOM 1890 N N . TRP A 1 252 ? 29.37759 70.86124 75.13048 1.000 20.76249 846 TRP A N 1
ATOM 1891 C CA . TRP A 1 252 ? 29.32442 72.00339 74.24055 1.000 24.18808 846 TRP A CA 1
ATOM 1892 C C . TRP A 1 252 ? 29.41053 73.26844 75.07560 1.000 27.47198 846 TRP A C 1
ATOM 1893 O O . TRP A 1 252 ? 29.01659 73.28719 76.24476 1.000 23.62620 846 TRP A O 1
ATOM 1904 N N . GLU A 1 253 ? 29.98060 74.30870 74.48020 1.000 32.41199 847 GLU A N 1
ATOM 1905 C CA . GLU A 1 253 ? 30.12684 75.57054 75.17985 1.000 38.37229 847 GLU A CA 1
ATOM 1906 C C . GLU A 1 253 ? 28.76805 76.24409 75.32480 1.000 45.26300 847 GLU A C 1
ATOM 1907 O O . GLU A 1 253 ? 27.85440 76.03121 74.52163 1.000 37.98414 847 GLU A O 1
ATOM 1913 N N . LYS A 1 254 ? 28.62907 77.03230 76.38912 1.000 39.70351 848 LYS A N 1
ATOM 1914 C CA . LYS A 1 254 ? 27.42660 77.82771 76.57584 1.000 46.82853 848 LYS A CA 1
ATOM 1915 C C . LYS A 1 254 ? 27.18418 78.68035 75.33706 1.000 46.99604 848 LYS A C 1
ATOM 1916 O O . LYS A 1 254 ? 28.12727 79.17589 74.71432 1.000 50.25353 848 LYS A O 1
ATOM 1922 N N . ASN A 1 255 ? 25.91368 78.82035 74.96444 1.000 51.50968 849 ASN A N 1
ATOM 1923 C CA . ASN A 1 255 ? 25.49763 79.58487 73.78897 1.000 61.58755 849 ASN A CA 1
ATOM 1924 C C . ASN A 1 255 ? 26.00390 78.96987 72.48733 1.000 53.94043 849 ASN A C 1
ATOM 1925 O O . ASN A 1 255 ? 26.10587 79.65604 71.46732 1.000 65.33064 849 ASN A O 1
ATOM 1930 N N . GLU A 1 256 ? 26.35505 77.69048 72.51923 1.000 51.27776 850 GLU A N 1
ATOM 1931 C CA . GLU A 1 256 ? 26.47860 76.86054 71.33412 1.000 51.91980 850 GLU A CA 1
ATOM 1932 C C . GLU A 1 256 ? 25.31812 75.87908 71.31802 1.000 62.01292 850 GLU A C 1
ATOM 1933 O O . GLU A 1 256 ? 24.72811 75.56832 72.35641 1.000 51.61693 850 GLU A O 1
ATOM 1939 N N . LYS A 1 257 ? 24.98738 75.39301 70.12714 1.000 59.56180 851 LYS A N 1
ATOM 1940 C CA . LYS A 1 257 ? 23.89638 74.44204 70.00376 1.000 58.50389 851 LYS A CA 1
ATOM 1941 C C . LYS A 1 257 ? 24.35165 73.05620 70.43744 1.000 56.45363 851 LYS A C 1
ATOM 1942 O O . LYS A 1 257 ? 25.49227 72.64870 70.19081 1.000 43.71043 851 LYS A O 1
ATOM 1948 N N . GLU A 1 258 ? 23.43924 72.33705 71.09483 1.000 52.11134 852 GLU A N 1
ATOM 1949 C CA . GLU A 1 258 ? 23.70234 70.96661 71.50805 1.000 51.97761 852 GLU A CA 1
ATOM 1950 C C . GLU A 1 258 ? 24.09818 70.08273 70.32536 1.000 57.33949 852 GLU A C 1
ATOM 1951 O O . GLU A 1 258 ? 24.82244 69.09589 70.50445 1.000 54.28316 852 GLU A O 1
ATOM 1957 N N . ASP A 1 259 ? 23.65614 70.43466 69.10873 1.000 54.91716 853 ASP A N 1
ATOM 1958 C CA . ASP A 1 259 ? 23.95250 69.63504 67.92086 1.000 57.93535 853 ASP A CA 1
ATOM 1959 C C . ASP A 1 259 ? 25.42590 69.68157 67.52622 1.000 58.54893 853 ASP A C 1
ATOM 1960 O O . ASP A 1 259 ? 25.90626 68.75120 66.86921 1.000 59.48760 853 ASP A O 1
ATOM 1965 N N . ALA A 1 260 ? 26.14633 70.74421 67.89416 1.000 60.23991 854 ALA A N 1
ATOM 1966 C CA . ALA A 1 260 ? 27.56192 70.89662 67.57620 1.000 52.04296 854 ALA A CA 1
ATOM 1967 C C . ALA A 1 260 ? 28.46547 70.42265 68.71267 1.000 45.98984 854 ALA A C 1
ATOM 1968 O O . ALA A 1 260 ? 29.60217 70.89089 68.84247 1.000 43.02462 854 ALA A O 1
ATOM 1970 N N . SER A 1 261 ? 27.98428 69.50249 69.54229 1.000 40.89366 855 SER A N 1
ATOM 1971 C CA . SER A 1 261 ? 28.74308 69.09063 70.71013 1.000 34.90152 855 SER A CA 1
ATOM 1972 C C . SER A 1 261 ? 29.90166 68.17899 70.31684 1.000 35.95955 855 SER A C 1
ATOM 1973 O O . SER A 1 261 ? 29.84616 67.45141 69.31930 1.000 42.72341 855 SER A O 1
ATOM 1976 N N . SER A 1 262 ? 30.96757 68.24637 71.10680 1.000 24.43536 856 SER A N 1
ATOM 1977 C CA . SER A 1 262 ? 32.03471 67.26607 71.03259 1.000 26.39282 856 SER A CA 1
ATOM 1978 C C . SER A 1 262 ? 31.61204 65.99691 71.75914 1.000 23.73508 856 SER A C 1
ATOM 1979 O O . SER A 1 262 ? 30.72058 66.01120 72.61234 1.000 19.70635 856 SER A O 1
ATOM 1982 N N . VAL A 1 263 ? 32.26632 64.88677 71.41887 1.000 19.74202 857 VAL A N 1
ATOM 1983 C CA . VAL A 1 263 ? 31.86988 63.57395 71.91999 1.000 16.56413 857 VAL A CA 1
ATOM 1984 C C . VAL A 1 263 ? 33.11552 62.81642 72.37315 1.000 20.10815 857 VAL A C 1
ATOM 1985 O O . VAL A 1 263 ? 34.09343 62.71435 71.62663 1.000 21.01008 857 VAL A O 1
ATOM 1989 N N . LEU A 1 264 ? 33.09050 62.31976 73.60575 1.000 15.44551 858 LEU A N 1
ATOM 1990 C CA . LEU A 1 264 ? 34.10700 61.41496 74.12936 1.000 15.03891 858 LEU A CA 1
ATOM 1991 C C . LEU A 1 264 ? 33.39928 60.15634 74.60067 1.000 14.37146 858 LEU A C 1
ATOM 1992 O O . LEU A 1 264 ? 32.39841 60.24358 75.31880 1.000 13.24511 858 LEU A O 1
ATOM 1997 N N . ARG A 1 265 ? 33.90964 58.99083 74.21019 1.000 13.70633 859 ARG A N 1
ATOM 1998 C CA . ARG A 1 265 ? 33.31509 57.72867 74.63144 1.000 11.37621 859 ARG A CA 1
ATOM 1999 C C . ARG A 1 265 ? 34.27406 56.97054 75.53006 1.000 16.25550 859 ARG A C 1
ATOM 2000 O O . ARG A 1 265 ? 35.47778 56.94207 75.26941 1.000 16.47555 859 ARG A O 1
ATOM 2008 N N . THR A 1 266 ? 33.74441 56.35570 76.58612 1.000 13.65204 860 THR A N 1
ATOM 2009 C CA . THR A 1 266 ? 34.53255 55.37418 77.31506 1.000 14.70945 860 THR A CA 1
ATOM 2010 C C . THR A 1 266 ? 34.17802 53.97157 76.83309 1.000 12.88945 860 THR A C 1
ATOM 2011 O O . THR A 1 266 ? 33.13546 53.74331 76.21297 1.000 11.39913 860 THR A O 1
ATOM 2015 N N . VAL A 1 267 ? 35.07097 53.02909 77.12500 1.000 10.35855 861 VAL A N 1
ATOM 2016 C CA . VAL A 1 267 ? 34.82918 51.60263 76.93418 1.000 10.34013 861 VAL A CA 1
ATOM 2017 C C . VAL A 1 267 ? 35.14888 50.93452 78.25403 1.000 14.94233 861 VAL A C 1
ATOM 2018 O O . VAL A 1 267 ? 36.27998 51.04472 78.73596 1.000 13.61687 861 VAL A O 1
ATOM 2022 N N . GLY A 1 268 ? 34.17970 50.22204 78.82351 1.000 18.19420 862 GLY A N 1
ATOM 2023 C CA . GLY A 1 268 ? 34.44046 49.50719 80.05880 1.000 15.61198 862 GLY A CA 1
ATOM 2024 C C . GLY A 1 268 ? 33.78798 50.12234 81.28010 1.000 16.20005 862 GLY A C 1
ATOM 2025 O O . GLY A 1 268 ? 32.80734 50.86191 81.16561 1.000 19.12958 862 GLY A O 1
ATOM 2026 N N . ASN A 1 269 ? 34.36191 49.86787 82.45441 1.000 17.47131 863 ASN A N 1
ATOM 2027 C CA . ASN A 1 269 ? 33.68315 50.09367 83.72380 1.000 22.22381 863 ASN A CA 1
ATOM 2028 C C . ASN A 1 269 ? 34.04592 51.39953 84.41724 1.000 24.03681 863 ASN A C 1
ATOM 2029 O O . ASN A 1 269 ? 33.36064 51.77305 85.37222 1.000 19.08033 863 ASN A O 1
ATOM 2034 N N . ARG A 1 270 ? 35.09963 52.08990 83.99523 1.000 18.32775 864 ARG A N 1
ATOM 2035 C CA . ARG A 1 270 ? 35.53437 53.27998 84.71745 1.000 16.22762 864 ARG A CA 1
ATOM 2036 C C . ARG A 1 270 ? 34.62341 54.45300 84.37351 1.000 20.61385 864 ARG A C 1
ATOM 2037 O O . ARG A 1 270 ? 34.54271 54.85674 83.21002 1.000 21.96151 864 ARG A O 1
ATOM 2045 N N . THR A 1 271 ? 33.94537 55.00767 85.37570 1.000 13.89966 865 THR A N 1
ATOM 2046 C CA . THR A 1 271 ? 32.96806 56.07084 85.13013 1.000 11.16328 865 THR A CA 1
ATOM 2047 C C . THR A 1 271 ? 33.55239 57.42280 85.51570 1.000 16.89678 865 THR A C 1
ATOM 2048 O O . THR A 1 271 ? 33.03486 58.15979 86.35967 1.000 13.85553 865 THR A O 1
ATOM 2052 N N . LEU A 1 272 ? 34.66541 57.71913 84.85682 1.000 13.47665 866 LEU A N 1
ATOM 2053 C CA . LEU A 1 272 ? 35.38495 58.96275 85.05032 1.000 16.12073 866 LEU A CA 1
ATOM 2054 C C . LEU A 1 272 ? 36.14062 59.23929 83.76280 1.000 18.58324 866 LEU A C 1
ATOM 2055 O O . LEU A 1 272 ? 36.64859 58.30501 83.13914 1.000 17.90888 866 LEU A O 1
ATOM 2060 N N . ALA A 1 273 ? 36.18921 60.50558 83.35090 1.000 12.94174 867 ALA A N 1
ATOM 2061 C CA . ALA A 1 273 ? 37.03097 60.86877 82.22304 1.000 15.14694 867 ALA A CA 1
ATOM 2062 C C . ALA A 1 273 ? 37.38180 62.34678 82.30954 1.000 17.11646 867 ALA A C 1
ATOM 2063 O O . ALA A 1 273 ? 36.60349 63.15357 82.82394 1.000 19.92039 867 ALA A O 1
ATOM 2065 N N . ILE A 1 274 ? 38.56831 62.68695 81.80933 1.000 15.75224 868 ILE A N 1
ATOM 2066 C CA . ILE A 1 274 ? 39.02389 64.07037 81.72495 1.000 16.97250 868 ILE A CA 1
ATOM 2067 C C . ILE A 1 274 ? 38.77491 64.57784 80.31695 1.000 27.62174 868 ILE A C 1
ATOM 2068 O O . ILE A 1 274 ? 39.28508 64.00956 79.34263 1.000 21.24733 868 ILE A O 1
ATOM 2073 N N . ILE A 1 275 ? 38.00267 65.65114 80.21828 1.000 20.66001 869 ILE A N 1
ATOM 2074 C CA . ILE A 1 275 ? 37.81201 66.37609 78.97130 1.000 21.97760 869 ILE A CA 1
ATOM 2075 C C . ILE A 1 275 ? 38.90262 67.43348 78.89317 1.000 22.53051 869 ILE A C 1
ATOM 2076 O O . ILE A 1 275 ? 39.00594 68.28761 79.77980 1.000 24.35281 869 ILE A O 1
ATOM 2081 N N . GLN A 1 276 ? 39.71137 67.38205 77.83875 1.000 23.20810 870 GLN A N 1
ATOM 2082 C CA . GLN A 1 276 ? 40.82518 68.30328 77.65046 1.000 24.73671 870 GLN A CA 1
ATOM 2083 C C . GLN A 1 276 ? 40.54553 69.24813 76.48590 1.000 30.33825 870 GLN A C 1
ATOM 2084 O O . GLN A 1 276 ? 39.54309 69.12737 75.77379 1.000 29.36816 870 GLN A O 1
ATOM 2090 N N . GLY A 1 277 ? 41.45468 70.20612 76.30989 1.000 31.72858 871 GLY A N 1
ATOM 2091 C CA . GLY A 1 277 ? 41.39147 71.13930 75.20131 1.000 34.23078 871 GLY A CA 1
ATOM 2092 C C . GLY A 1 277 ? 40.34842 72.22823 75.31518 1.000 39.53376 871 GLY A C 1
ATOM 2093 O O . GLY A 1 277 ? 39.94605 72.78660 74.28997 1.000 40.31177 871 GLY A O 1
ATOM 2094 N N . LEU A 1 278 ? 39.90324 72.56414 76.52432 1.000 27.38670 872 LEU A N 1
ATOM 2095 C CA . LEU A 1 278 ? 38.83251 73.53713 76.68068 1.000 34.10633 872 LEU A CA 1
ATOM 2096 C C . LEU A 1 278 ? 39.39179 74.95921 76.76041 1.000 36.20974 872 LEU A C 1
ATOM 2097 O O . LEU A 1 278 ? 40.59828 75.17960 76.89507 1.000 36.95065 872 LEU A O 1
ATOM 2102 N N . LYS A 1 279 ? 38.48635 75.93388 76.67085 1.000 32.57193 873 LYS A N 1
ATOM 2103 C CA . LYS A 1 279 ? 38.83995 77.34271 76.78906 1.000 45.11799 873 LYS A CA 1
ATOM 2104 C C . LYS A 1 279 ? 38.68913 77.79721 78.23344 1.000 43.27149 873 LYS A C 1
ATOM 2105 O O . LYS A 1 279 ? 37.76309 77.37941 78.93395 1.000 34.02790 873 LYS A O 1
ATOM 2111 N N . GLY A 1 280 ? 39.59092 78.67614 78.66337 1.000 34.73216 874 GLY A N 1
ATOM 2112 C CA . GLY A 1 280 ? 39.55645 79.16073 80.02578 1.000 40.19854 874 GLY A CA 1
ATOM 2113 C C . GLY A 1 280 ? 38.39042 80.09467 80.28288 1.000 37.33552 874 GLY A C 1
ATOM 2114 O O . GLY A 1 280 ? 37.85538 80.73483 79.37636 1.000 36.75696 874 GLY A O 1
ATOM 2115 N N . SER A 1 281 ? 38.00369 80.16501 81.56214 1.000 40.01036 875 SER A N 1
ATOM 2116 C CA . SER A 1 281 ? 36.88260 80.97196 82.04190 1.000 35.82408 875 SER A CA 1
ATOM 2117 C C . SER A 1 281 ? 35.66060 80.83478 81.13894 1.000 35.19398 875 SER A C 1
ATOM 2118 O O . SER A 1 281 ? 34.98071 81.82498 80.84922 1.000 36.95725 875 SER A O 1
ATOM 2121 N N . SER A 1 282 ? 35.38019 79.61209 80.68895 1.000 32.93946 876 SER A N 1
ATOM 2122 C CA . SER A 1 282 ? 34.28236 79.33149 79.77675 1.000 37.38270 876 SER A CA 1
ATOM 2123 C C . SER A 1 282 ? 33.37634 78.27177 80.38429 1.000 36.15653 876 SER A C 1
ATOM 2124 O O . SER A 1 282 ? 33.84838 77.34236 81.04873 1.000 30.13520 876 SER A O 1
ATOM 2127 N N . THR A 1 283 ? 32.07783 78.41420 80.14513 1.000 32.34609 877 THR A N 1
ATOM 2128 C CA . THR A 1 283 ? 31.07922 77.50430 80.68434 1.000 28.43580 877 THR A CA 1
ATOM 2129 C C . THR A 1 283 ? 30.72326 76.45624 79.64254 1.000 26.93928 877 THR A C 1
ATOM 2130 O O . THR A 1 283 ? 30.46289 76.78187 78.47929 1.000 28.18450 877 THR A O 1
ATOM 2134 N N . TYR A 1 284 ? 30.69194 75.20804 80.07244 1.000 24.75750 878 TYR A N 1
ATOM 2135 C CA . TYR A 1 284 ? 30.35476 74.09052 79.21339 1.000 24.17822 878 TYR A CA 1
ATOM 2136 C C . TYR A 1 284 ? 29.17798 73.34273 79.81701 1.000 28.25701 878 TYR A C 1
ATOM 2137 O O . TYR A 1 284 ? 29.05383 73.25485 81.04284 1.000 24.85297 878 TYR A O 1
ATOM 2146 N N . TYR A 1 285 ? 28.30536 72.84127 78.94713 1.000 22.07489 879 TYR A N 1
ATOM 2147 C CA . TYR A 1 285 ? 27.24410 71.91511 79.30979 1.000 20.59645 879 TYR A CA 1
ATOM 2148 C C . TYR A 1 285 ? 27.70426 70.50082 78.97670 1.000 19.53370 879 TYR A C 1
ATOM 2149 O O . TYR A 1 285 ? 28.36601 70.28066 77.95630 1.000 18.50407 879 TYR A O 1
ATOM 2158 N N . ILE A 1 286 ? 27.36644 69.54319 79.83995 1.000 17.24331 880 ILE A N 1
ATOM 2159 C CA . ILE A 1 286 ? 27.80597 68.15985 79.66837 1.000 15.50634 880 ILE A CA 1
ATOM 2160 C C . ILE A 1 286 ? 26.63697 67.23142 79.96505 1.000 14.72206 880 ILE A C 1
ATOM 2161 O O . ILE A 1 286 ? 25.86659 67.46641 80.90335 1.000 15.19684 880 ILE A O 1
ATOM 2166 N N . THR A 1 287 ? 26.52237 66.15429 79.18198 1.000 13.72506 881 THR A N 1
ATOM 2167 C CA . THR A 1 287 ? 25.60977 65.06608 79.49600 1.000 12.89589 881 THR A CA 1
ATOM 2168 C C . THR A 1 287 ? 26.35987 63.75718 79.32422 1.000 11.47976 881 THR A C 1
ATOM 2169 O O . THR A 1 287 ? 27.39127 63.69040 78.65103 1.000 11.40196 881 THR A O 1
ATOM 2173 N N . VAL A 1 288 ? 25.81794 62.70351 79.92221 1.000 11.78710 882 VAL A N 1
ATOM 2174 C CA . VAL A 1 288 ? 26.37378 61.37096 79.75704 1.000 10.33478 882 VAL A CA 1
ATOM 2175 C C . VAL A 1 288 ? 25.23003 60.40300 79.46465 1.000 11.34501 882 VAL A C 1
ATOM 2176 O O . VAL A 1 288 ? 24.11641 60.56012 79.98269 1.000 10.63472 882 VAL A O 1
ATOM 2180 N N . ARG A 1 289 ? 25.49743 59.43708 78.57639 1.000 11.28954 883 ARG A N 1
ATOM 2181 C CA . ARG A 1 289 ? 24.56127 58.39033 78.17659 1.000 10.90153 883 ARG A CA 1
ATOM 2182 C C . ARG A 1 289 ? 25.31125 57.06588 78.16810 1.000 7.96062 883 ARG A C 1
ATOM 2183 O O . ARG A 1 289 ? 26.50361 57.01503 77.84937 1.000 10.25414 883 ARG A O 1
ATOM 2191 N N . ALA A 1 290 ? 24.61537 55.98663 78.48163 1.000 7.39930 884 ALA A N 1
ATOM 2192 C CA . ALA A 1 290 ? 25.23232 54.68729 78.25550 1.000 6.88645 884 ALA A CA 1
ATOM 2193 C C . ALA A 1 290 ? 25.07683 54.29203 76.78608 1.000 7.07963 884 ALA A C 1
ATOM 2194 O O . ALA A 1 290 ? 24.21954 54.81322 76.07088 1.000 10.19296 884 ALA A O 1
ATOM 2196 N N . TYR A 1 291 ? 25.88735 53.33197 76.33503 1.000 8.25286 885 TYR A N 1
ATOM 2197 C CA . TYR A 1 291 ? 25.71002 52.81694 74.97525 1.000 7.24201 885 TYR A CA 1
ATOM 2198 C C . TYR A 1 291 ? 26.04332 51.33042 74.94649 1.000 9.05635 885 TYR A C 1
ATOM 2199 O O . TYR A 1 291 ? 26.73782 50.81479 75.82853 1.000 9.93937 885 TYR A O 1
ATOM 2208 N N . ASN A 1 292 ? 25.51876 50.64870 73.93258 1.000 11.18584 886 ASN A N 1
ATOM 2209 C CA . ASN A 1 292 ? 26.02174 49.33758 73.50481 1.000 9.88480 886 ASN A CA 1
ATOM 2210 C C . ASN A 1 292 ? 26.01313 49.36011 71.97427 1.000 9.04996 886 ASN A C 1
ATOM 2211 O O . ASN A 1 292 ? 25.96967 50.42885 71.35956 1.000 9.41996 886 ASN A O 1
ATOM 2216 N N . THR A 1 293 ? 26.10984 48.19736 71.32196 1.000 9.27895 887 THR A N 1
ATOM 2217 C CA . THR A 1 293 ? 26.23790 48.25499 69.86566 1.000 10.81006 887 THR A CA 1
ATOM 2218 C C . THR A 1 293 ? 24.95274 48.70183 69.17377 1.000 11.24896 887 THR A C 1
ATOM 2219 O O . THR A 1 293 ? 24.99298 48.99970 67.97463 1.000 12.36795 887 THR A O 1
ATOM 2223 N N . ALA A 1 294 ? 23.82490 48.76033 69.88867 1.000 10.60968 888 ALA A N 1
ATOM 2224 C CA . ALA A 1 294 ? 22.58753 49.24654 69.28893 1.000 13.22912 888 ALA A CA 1
ATOM 2225 C C . ALA A 1 294 ? 22.48523 50.76889 69.29537 1.000 14.10991 888 ALA A C 1
ATOM 2226 O O . ALA A 1 294 ? 21.67624 51.32378 68.54614 1.000 17.16574 888 ALA A O 1
ATOM 2228 N N . GLY A 1 295 ? 23.27769 51.45031 70.11276 1.000 13.36461 889 GLY A N 1
ATOM 2229 C CA . GLY A 1 295 ? 23.28656 52.89310 70.19694 1.000 15.08858 889 GLY A CA 1
ATOM 2230 C C . GLY A 1 295 ? 23.23751 53.35312 71.64193 1.000 13.12910 889 GLY A C 1
ATOM 2231 O O . GLY A 1 295 ? 23.48943 52.57832 72.57448 1.000 9.32521 889 GLY A O 1
ATOM 2232 N N . THR A 1 296 ? 22.87928 54.62523 71.82964 1.000 13.69445 890 THR A N 1
ATOM 2233 C CA . THR A 1 296 ? 22.92616 55.25951 73.14055 1.000 11.58710 890 THR A CA 1
ATOM 2234 C C . THR A 1 296 ? 21.56618 55.22606 73.82241 1.000 17.16566 890 THR A C 1
ATOM 2235 O O . THR A 1 296 ? 20.52067 55.29647 73.17124 1.000 13.90177 890 THR A O 1
ATOM 2239 N N . GLY A 1 297 ? 21.59901 55.15160 75.15272 1.000 10.10514 891 GLY A N 1
ATOM 2240 C CA . GLY A 1 297 ? 20.40530 55.26004 75.96355 1.000 13.22824 891 GLY A CA 1
ATOM 2241 C C . GLY A 1 297 ? 20.07039 56.69998 76.30612 1.000 15.00662 891 GLY A C 1
ATOM 2242 O O . GLY A 1 297 ? 20.70806 57.63729 75.81066 1.000 13.40928 891 GLY A O 1
ATOM 2243 N N . PRO A 1 298 ? 19.06543 56.89923 77.17069 1.000 13.44017 892 PRO A N 1
ATOM 2244 C CA . PRO A 1 298 ? 18.64398 58.26038 77.51200 1.000 14.81966 892 PRO A CA 1
ATOM 2245 C C . PRO A 1 298 ? 19.76294 59.01696 78.22650 1.000 13.22420 892 PRO A C 1
ATOM 2246 O O . PRO A 1 298 ? 20.54319 58.41523 78.97652 1.000 11.30807 892 PRO A O 1
ATOM 2250 N N . PRO A 1 299 ? 19.83720 60.32755 78.04243 1.000 15.38123 893 PRO A N 1
ATOM 2251 C CA . PRO A 1 299 ? 20.89574 61.09008 78.71048 1.000 14.93114 893 PRO A CA 1
ATOM 2252 C C . PRO A 1 299 ? 20.56152 61.41636 80.16005 1.000 12.76204 893 PRO A C 1
ATOM 2253 O O . PRO A 1 299 ? 19.40264 61.47192 80.58462 1.000 13.89268 893 PRO A O 1
ATOM 2257 N N . SER A 1 300 ? 21.62369 61.66386 80.90507 1.000 13.17743 894 SER A N 1
ATOM 2258 C CA . SER A 1 300 ? 21.61092 62.27807 82.21909 1.000 14.65814 894 SER A CA 1
ATOM 2259 C C . SER A 1 300 ? 21.04127 63.68094 82.09039 1.000 16.07573 894 SER A C 1
ATOM 2260 O O . SER A 1 300 ? 20.96765 64.21038 80.97585 1.000 14.91416 894 SER A O 1
ATOM 2263 N N . PRO A 1 301 ? 20.66848 64.33143 83.19129 1.000 18.01848 895 PRO A N 1
ATOM 2264 C CA . PRO A 1 301 ? 20.46650 65.77853 83.13789 1.000 21.59836 895 PRO A CA 1
ATOM 2265 C C . PRO A 1 301 ? 21.74876 66.47384 82.71157 1.000 17.62473 895 PRO A C 1
ATOM 2266 O O . PRO A 1 301 ? 22.84832 65.92058 82.79585 1.000 15.42232 895 PRO A O 1
ATOM 2270 N N . VAL A 1 302 ? 21.58998 67.70663 82.24545 1.000 19.28726 896 VAL A N 1
ATOM 2271 C CA . VAL A 1 302 ? 22.72207 68.52240 81.82228 1.000 18.30688 896 VAL A CA 1
ATOM 2272 C C . VAL A 1 302 ? 23.39936 69.10759 83.05331 1.000 20.74714 896 VAL A C 1
ATOM 2273 O O . VAL A 1 302 ? 22.74007 69.70075 83.91231 1.000 20.16838 896 VAL A O 1
ATOM 2277 N N . VAL A 1 303 ? 24.71578 68.94798 83.13531 1.000 18.97064 897 VAL A N 1
ATOM 2278 C CA . VAL A 1 303 ? 25.53654 69.54286 84.18208 1.000 19.62800 897 VAL A CA 1
ATOM 2279 C C . VAL A 1 303 ? 26.40001 70.61805 83.53887 1.000 19.18622 897 VAL A C 1
ATOM 2280 O O . VAL A 1 303 ? 26.89339 70.43491 82.42225 1.000 18.57664 897 VAL A O 1
ATOM 2284 N N . ASN A 1 304 ? 26.58074 71.74083 84.22340 1.000 20.61930 898 ASN A N 1
ATOM 2285 C CA . ASN A 1 304 ? 27.40416 72.79494 83.65688 1.000 21.64613 898 ASN A CA 1
ATOM 2286 C C . ASN A 1 304 ? 28.62463 73.03878 84.52865 1.000 24.72075 898 ASN A C 1
ATOM 2287 O O . ASN A 1 304 ? 28.58149 72.90235 85.75532 1.000 25.63436 898 ASN A O 1
ATOM 2292 N N . ILE A 1 305 ? 29.71298 73.42380 83.87316 1.000 23.24814 899 ILE A N 1
ATOM 2293 C CA . ILE A 1 305 ? 30.98688 73.64770 84.53667 1.000 23.39601 899 ILE A CA 1
ATOM 2294 C C . ILE A 1 305 ? 31.67147 74.82965 83.86525 1.000 32.50195 899 ILE A C 1
ATOM 2295 O O . ILE A 1 305 ? 31.61140 74.98618 82.64038 1.000 25.90748 899 ILE A O 1
ATOM 2300 N N . THR A 1 306 ? 32.28776 75.68434 84.67262 1.000 25.80555 900 THR A N 1
ATOM 2301 C CA . THR A 1 306 ? 33.05902 76.81268 84.17718 1.000 29.26866 900 THR A CA 1
ATOM 2302 C C . THR A 1 306 ? 34.53390 76.53202 84.42957 1.000 29.02931 900 THR A C 1
ATOM 2303 O O . THR A 1 306 ? 34.92970 76.24837 85.56497 1.000 28.66886 900 THR A O 1
ATOM 2307 N N . THR A 1 307 ? 35.33918 76.60883 83.37292 1.000 27.60608 901 THR A N 1
ATOM 2308 C CA . THR A 1 307 ? 36.74994 76.26734 83.46974 1.000 28.24666 901 THR A CA 1
ATOM 2309 C C . THR A 1 307 ? 37.50955 77.26713 84.33925 1.000 35.92158 901 THR A C 1
ATOM 2310 O O . THR A 1 307 ? 36.96218 78.26033 84.84022 1.000 35.05310 901 THR A O 1
ATOM 2314 N N . LYS A 1 308 ? 38.80461 76.97218 84.49010 1.000 33.62200 902 LYS A N 1
ATOM 2315 C CA . LYS A 1 308 ? 39.81508 77.79592 85.15257 1.000 42.97310 902 LYS A CA 1
ATOM 2316 C C . LYS A 1 308 ? 39.69030 77.68123 86.67087 1.000 53.14829 902 LYS A C 1
ATOM 2317 O O . LYS A 1 308 ? 40.16525 76.69699 87.25931 1.000 39.91426 902 LYS A O 1
#

Sequence (305 aa):
GSPPGPPTSIHVEEITDTTATLSWRPGPDNHSPITAYTIQARTPFSLGWQAVSTVPEVVGGSHLTATVIELNPWVEYEFRVLASNAVGTGEPSKPSKKARTKDTVPKVTPANVSGGGGSRSELVITWEPVPEELQNGAGFGYVVAFRPFGSTGWMQAAVPSPEASKYVFKNETILPFSPFQVKVGAYNNKGEGPFGPVITIYSAEEEPGRAPSRLRAKSLSASDVEVSWKALPWSTSKKRVLGYELRYWEKNEKEDASSVLRTVGNRTLAIIQGLKGSSTYYITVRAYNTAGTGPPSPVVNITTK